Protein AF-A0A0H5RCG1-F1 (afdb_monomer_lite)

Sequence (205 aa):
MKLMYPEHPIWSANIFSFDIYRNFSRDLLTAVSKACDPTEKRLQQVMPALSQKVDAVHLDLKTTITATIDPISRSLSSLRENLGDLLSGRVPVTINAQWQESRDESRPTEPCDVGHPVMQGECDGANPVQYKMSRGIHSVVDLWREWSEGLGGGPAVRDLERRWGSKWCHGSERRFFNRRRTVIDAIIDKARSFGCGVTPENCLV

InterPro domains:
  IPR022210 Transcription activator GCR1-like domain [PF12550] (131-192)
  IPR052146 High-osmolarity-induced transcription [PTHR37784] (58-193)

Radius of gyration: 37.19 Å; chains: 1; bounding box: 75×71×95 Å

Secondary structure (DSSP, 8-state):
-TTT-TT-TTTTSGGGTSHHHHHHHHHHHHHHHHHS-HHHHHHHHHHHHHHHHHHHHHHHHHHHHHHHHHHHHHHHHHHHHHHHHHHTT-S-------------------------------------------TT--SHHHHHHHHHT-STTPPPHHHHHHHHGGGS--THHHHHHHHHHHHHHHHHHHHHHHTTS--------

Structure (mmCIF, N/CA/C/O backbone):
data_AF-A0A0H5RCG1-F1
#
_entry.id   AF-A0A0H5RCG1-F1
#
loop_
_atom_site.group_PDB
_atom_site.id
_atom_site.type_symbol
_atom_site.label_atom_id
_atom_site.label_alt_id
_atom_site.label_comp_id
_atom_site.label_asym_id
_atom_site.label_entity_id
_atom_site.label_seq_id
_atom_site.pdbx_PDB_ins_code
_atom_site.Cartn_x
_atom_site.Cartn_y
_atom_site.Cartn_z
_atom_site.occupancy
_atom_site.B_iso_or_equiv
_atom_site.auth_seq_id
_atom_site.auth_comp_id
_atom_site.auth_asym_id
_atom_site.auth_atom_id
_atom_site.pdbx_PDB_model_num
ATOM 1 N N . MET A 1 1 ? -27.320 16.578 29.512 1.00 62.44 1 MET A N 1
ATOM 2 C CA . MET A 1 1 ? -28.307 17.659 29.280 1.00 62.44 1 MET A CA 1
ATOM 3 C C . MET A 1 1 ? -28.706 18.370 30.578 1.00 62.44 1 MET A C 1
ATOM 5 O O . MET A 1 1 ? -28.350 19.529 30.709 1.00 62.44 1 MET A O 1
ATOM 9 N N . LYS A 1 2 ? -29.307 17.705 31.583 1.00 71.75 2 LYS A N 1
ATOM 10 C CA . LYS A 1 2 ? -29.601 18.328 32.899 1.00 71.75 2 LYS A CA 1
ATOM 11 C C . LYS A 1 2 ? -28.364 18.870 33.637 1.00 71.75 2 LYS A C 1
ATOM 13 O O . LYS A 1 2 ? -28.421 19.943 34.212 1.00 71.75 2 LYS A O 1
ATOM 18 N N . LEU A 1 3 ? -27.235 18.157 33.556 1.00 74.62 3 LEU A N 1
ATOM 19 C CA . LEU A 1 3 ? -25.945 18.585 34.126 1.00 74.62 3 LEU A CA 1
ATOM 20 C C . LEU A 1 3 ? -25.322 19.802 33.422 1.00 74.62 3 LEU A C 1
ATOM 22 O O . LEU A 1 3 ? -24.489 20.472 34.013 1.00 74.62 3 LEU A O 1
ATOM 26 N N . MET A 1 4 ? -25.700 20.072 32.168 1.00 76.56 4 MET A N 1
ATOM 27 C CA . MET A 1 4 ? -25.156 21.196 31.395 1.00 76.56 4 MET A CA 1
ATOM 28 C C . MET A 1 4 ? -26.069 22.425 31.422 1.00 76.56 4 MET A C 1
ATOM 30 O O . MET A 1 4 ? -25.581 23.538 31.279 1.00 76.56 4 MET A O 1
ATOM 34 N N . TYR A 1 5 ? -27.375 22.231 31.640 1.00 84.44 5 TYR A N 1
ATOM 35 C CA . TYR A 1 5 ? -28.372 23.302 31.722 1.00 84.44 5 TYR A CA 1
ATOM 36 C C . TYR A 1 5 ? -29.344 23.029 32.882 1.00 84.44 5 TYR A C 1
ATOM 38 O O . TYR A 1 5 ? -30.466 22.560 32.650 1.00 84.44 5 TYR A O 1
ATOM 46 N N . PRO A 1 6 ? -28.910 23.261 34.135 1.00 81.12 6 PRO A N 1
ATOM 47 C CA . PRO A 1 6 ? -29.712 22.971 35.324 1.00 81.12 6 PRO A CA 1
ATOM 48 C C . PRO A 1 6 ? -30.918 23.909 35.473 1.00 81.12 6 PRO A C 1
ATOM 50 O O . PRO A 1 6 ? -31.971 23.477 35.927 1.00 81.12 6 PRO A O 1
ATOM 53 N N . GLU A 1 7 ? -30.792 25.152 35.007 1.00 82.94 7 GLU A N 1
ATOM 54 C CA . GLU A 1 7 ? -31.802 26.219 35.110 1.00 82.94 7 GLU A CA 1
ATOM 55 C C . GLU A 1 7 ? -32.899 26.141 34.022 1.00 82.94 7 GLU A C 1
ATOM 57 O O . GLU A 1 7 ? -33.735 27.033 33.902 1.00 82.94 7 GLU A O 1
ATOM 62 N N . HIS A 1 8 ? -32.905 25.109 33.170 1.00 85.88 8 HIS A N 1
ATOM 63 C CA . HIS A 1 8 ? -33.839 25.055 32.041 1.00 85.88 8 HIS A CA 1
ATOM 64 C C . HIS A 1 8 ? -35.298 24.849 32.517 1.00 85.88 8 HIS A C 1
ATOM 66 O O . HIS A 1 8 ? -35.552 23.919 33.287 1.00 85.88 8 HIS A O 1
ATOM 72 N N . PRO A 1 9 ? -36.287 25.609 31.999 1.00 85.88 9 PRO A N 1
ATOM 73 C CA . PRO A 1 9 ? -37.686 25.589 32.461 1.00 85.88 9 PRO A CA 1
ATOM 74 C C . PRO A 1 9 ? -38.418 24.258 32.248 1.00 85.88 9 PRO A C 1
ATOM 76 O O . PRO A 1 9 ? -39.502 24.047 32.775 1.00 85.88 9 PRO A O 1
ATOM 79 N N . ILE A 1 10 ? -37.827 23.320 31.508 1.00 84.75 10 ILE A N 1
ATOM 80 C CA . ILE A 1 10 ? -38.356 21.951 31.436 1.00 84.75 10 ILE A CA 1
ATOM 81 C C . ILE A 1 10 ? -38.230 21.246 32.788 1.00 84.75 10 ILE A C 1
ATOM 83 O O . ILE A 1 10 ? -39.088 20.445 33.127 1.00 84.75 10 ILE A O 1
ATOM 87 N N . TRP A 1 11 ? -37.195 21.553 33.578 1.00 81.75 11 TRP A N 1
ATOM 88 C CA . TRP A 1 11 ? -36.903 20.870 34.839 1.00 81.75 11 TRP A CA 1
ATOM 89 C C . TRP A 1 11 ? -37.743 21.368 36.016 1.00 81.75 11 TRP A C 1
ATOM 91 O O . TRP A 1 11 ? -37.754 20.704 37.049 1.00 81.75 11 TRP A O 1
ATOM 101 N N . SER A 1 12 ? -38.452 22.492 35.870 1.00 82.19 12 SER A N 1
ATOM 102 C CA . SER A 1 12 ? -39.380 23.010 36.883 1.00 82.19 12 SER A CA 1
ATOM 103 C C . SER A 1 12 ? -40.772 22.371 36.814 1.00 82.19 12 SER A C 1
ATOM 105 O O . SER A 1 12 ? -41.608 22.633 37.677 1.00 82.19 12 SER A O 1
ATOM 107 N N . ALA A 1 13 ? -41.043 21.517 35.821 1.00 86.25 13 ALA A N 1
ATOM 108 C CA . ALA A 1 13 ? -42.310 20.800 35.737 1.00 86.25 13 ALA A CA 1
ATOM 109 C C . ALA A 1 13 ? -42.461 19.789 36.890 1.00 86.25 13 ALA A C 1
ATOM 111 O O . ALA A 1 13 ? -41.521 19.068 37.227 1.00 86.25 13 ALA A O 1
ATOM 112 N N . ASN A 1 14 ? -43.679 19.665 37.434 1.00 82.31 14 ASN A N 1
ATOM 113 C CA . ASN A 1 14 ? -43.985 18.796 38.583 1.00 82.31 14 ASN A CA 1
ATOM 114 C C . ASN A 1 14 ? -43.527 17.341 38.396 1.00 82.31 14 ASN A C 1
ATOM 116 O O . ASN A 1 14 ? -43.120 16.699 39.362 1.00 82.31 14 ASN A O 1
ATOM 120 N N . ILE A 1 15 ? -43.520 16.842 37.153 1.00 84.56 15 ILE A N 1
ATOM 121 C CA . ILE A 1 15 ? -43.062 15.487 36.811 1.00 84.56 15 ILE A CA 1
ATOM 122 C C . ILE A 1 15 ? -41.614 15.205 37.257 1.00 84.56 15 ILE A C 1
ATOM 124 O O . ILE A 1 15 ? -41.282 14.073 37.602 1.00 84.56 15 ILE A O 1
ATOM 128 N N . PHE A 1 16 ? -40.764 16.236 37.298 1.00 82.50 16 PHE A N 1
ATOM 129 C CA . PHE A 1 16 ? -39.351 16.137 37.664 1.00 82.50 16 PHE A CA 1
ATOM 130 C C . PHE A 1 16 ? -39.090 16.323 39.165 1.00 82.50 16 PHE A C 1
ATOM 132 O O . PHE A 1 16 ? -37.968 16.094 39.626 1.00 82.50 16 PHE A O 1
ATOM 139 N N . SER A 1 17 ? -40.119 16.691 39.927 1.00 83.94 17 SER A N 1
ATOM 140 C CA . SER A 1 17 ? -40.070 16.821 41.386 1.00 83.94 17 SER A CA 1
ATOM 141 C C . SER A 1 17 ? -40.520 15.548 42.108 1.00 83.94 17 SER A C 1
ATOM 143 O O . SER A 1 17 ? -40.163 15.367 43.271 1.00 83.94 17 SER A O 1
ATOM 145 N N . PHE A 1 18 ? -41.258 14.649 41.439 1.00 91.50 18 PHE A N 1
ATOM 146 C CA . PHE A 1 18 ? -41.707 13.389 42.041 1.00 91.50 18 PHE A CA 1
ATOM 147 C C . PHE A 1 18 ? -40.547 12.453 42.394 1.00 91.50 18 PHE A C 1
ATOM 149 O O . PHE A 1 18 ? -39.543 12.353 41.679 1.00 91.50 18 PHE A O 1
ATOM 156 N N . ASP A 1 19 ? -40.751 11.671 43.453 1.00 87.81 19 ASP A N 1
ATOM 157 C CA . ASP A 1 19 ? -39.773 10.706 43.961 1.00 87.81 19 ASP A CA 1
ATOM 158 C C . ASP A 1 19 ? -39.375 9.650 42.927 1.00 87.81 19 ASP A C 1
ATOM 160 O O . ASP A 1 19 ? -38.214 9.245 42.871 1.00 87.81 19 ASP A O 1
ATOM 164 N N . ILE A 1 20 ? -40.300 9.264 42.043 1.00 91.06 20 ILE A N 1
ATOM 165 C CA . ILE A 1 20 ? -40.051 8.301 40.960 1.00 91.06 20 ILE A CA 1
ATOM 166 C C . ILE A 1 20 ? -38.949 8.816 40.029 1.00 91.06 20 ILE A C 1
ATOM 168 O O . ILE A 1 20 ? -37.977 8.109 39.758 1.00 91.06 20 ILE A O 1
ATOM 172 N N . TYR A 1 21 ? -39.056 10.069 39.580 1.00 88.75 21 TYR A N 1
ATOM 173 C CA . TYR A 1 21 ? -38.051 10.665 38.709 1.00 88.75 21 TYR A CA 1
ATOM 174 C C . TYR A 1 21 ? -36.731 10.911 39.452 1.00 88.75 21 TYR A C 1
ATOM 176 O O . TYR A 1 21 ? -35.662 10.705 38.879 1.00 88.75 21 TYR A O 1
ATOM 184 N N . ARG A 1 22 ? -36.764 11.306 40.733 1.00 86.81 22 ARG A N 1
ATOM 185 C CA . ARG A 1 22 ? -35.535 11.492 41.529 1.00 86.81 22 ARG A CA 1
ATOM 186 C C . ARG A 1 22 ? -34.775 10.183 41.729 1.00 86.81 22 ARG A C 1
ATOM 188 O O . ARG A 1 22 ? -33.550 10.186 41.625 1.00 86.81 22 ARG A O 1
ATOM 195 N N . ASN A 1 23 ? -35.483 9.083 41.978 1.00 90.75 23 ASN A N 1
ATOM 196 C CA . ASN A 1 23 ? -34.890 7.753 42.104 1.00 90.75 23 ASN A CA 1
ATOM 197 C C . ASN A 1 23 ? -34.311 7.286 40.767 1.00 90.75 23 ASN A C 1
ATOM 199 O O . ASN A 1 23 ? -33.123 6.989 40.701 1.00 90.75 23 ASN A O 1
ATOM 203 N N . PHE A 1 24 ? -35.089 7.377 39.686 1.00 90.88 24 PHE A N 1
ATOM 204 C CA . PHE A 1 24 ? -34.609 7.077 38.337 1.00 90.88 24 PHE A CA 1
ATOM 205 C C . PHE A 1 24 ? -33.379 7.913 37.951 1.00 90.88 24 PHE A C 1
ATOM 207 O O . PHE A 1 24 ? -32.397 7.383 37.446 1.00 90.88 24 PHE A O 1
ATOM 214 N N . SER A 1 25 ? -33.390 9.221 38.229 1.00 88.00 25 SER A N 1
ATOM 215 C CA . SER A 1 25 ? -32.257 10.109 37.953 1.00 88.00 25 SER A CA 1
ATOM 216 C C . SER A 1 25 ? -31.017 9.711 38.750 1.00 88.00 25 SER A C 1
ATOM 218 O O . SER A 1 25 ? -29.911 9.800 38.220 1.00 88.00 25 SER A O 1
ATOM 220 N N . ARG A 1 26 ? -31.177 9.300 40.012 1.00 88.50 26 ARG A N 1
ATOM 221 C CA . ARG A 1 26 ? -30.072 8.841 40.863 1.00 88.50 26 ARG A CA 1
ATOM 222 C C . ARG A 1 26 ? -29.484 7.536 40.335 1.00 88.50 26 ARG A C 1
ATOM 224 O O . ARG A 1 26 ? -28.263 7.426 40.223 1.00 88.50 26 ARG A O 1
ATOM 231 N N . ASP A 1 27 ? -30.338 6.594 39.957 1.00 88.56 27 ASP A N 1
ATOM 232 C CA . ASP A 1 27 ? -29.927 5.295 39.427 1.00 88.56 27 ASP A CA 1
ATOM 233 C C . ASP A 1 27 ? -29.253 5.450 38.063 1.00 88.56 27 ASP A C 1
ATOM 235 O O . ASP A 1 27 ? -28.204 4.857 37.826 1.00 88.56 27 ASP A O 1
ATOM 239 N N . LEU A 1 28 ? -29.772 6.333 37.207 1.00 86.44 28 LEU A N 1
ATOM 240 C CA . LEU A 1 28 ? -29.189 6.654 35.907 1.00 86.44 28 LEU A CA 1
ATOM 241 C C . LEU A 1 28 ? -27.816 7.318 36.048 1.00 86.44 28 LEU A C 1
ATOM 243 O O . LEU A 1 28 ? -26.883 6.912 35.365 1.00 86.44 28 LEU A O 1
ATOM 247 N N . LEU A 1 29 ? -27.644 8.290 36.952 1.00 83.50 29 LEU A N 1
ATOM 248 C CA . LEU A 1 29 ? -26.326 8.884 37.224 1.00 83.50 29 LEU A CA 1
ATOM 249 C C . LEU A 1 29 ? -25.335 7.854 37.779 1.00 83.50 29 LEU A C 1
ATOM 251 O O . LEU A 1 29 ? -24.165 7.867 37.405 1.00 83.50 29 LEU A O 1
ATOM 255 N N . THR A 1 30 ? -25.807 6.952 38.639 1.00 83.44 30 THR A N 1
ATOM 256 C CA . THR A 1 30 ? -24.991 5.869 39.204 1.00 83.44 30 THR A CA 1
ATOM 257 C C . THR A 1 30 ? -24.608 4.839 38.141 1.00 83.44 30 THR A C 1
ATOM 259 O O . THR A 1 30 ? -23.495 4.321 38.145 1.00 83.44 30 THR A O 1
ATOM 262 N N . ALA A 1 31 ? -25.510 4.544 37.209 1.00 80.88 31 ALA A N 1
ATOM 263 C CA . ALA A 1 31 ? -25.248 3.660 36.086 1.00 80.88 31 ALA A CA 1
ATOM 264 C C . ALA A 1 31 ? -24.288 4.306 35.083 1.00 80.88 31 ALA A C 1
ATOM 266 O O . ALA A 1 31 ? -23.344 3.653 34.664 1.00 80.88 31 ALA A O 1
ATOM 267 N N . VAL A 1 32 ? -24.461 5.589 34.752 1.00 78.94 32 VAL A N 1
ATOM 268 C CA . VAL A 1 32 ? -23.569 6.334 33.847 1.00 78.94 32 VAL A CA 1
ATOM 269 C C . VAL A 1 32 ? -22.170 6.495 34.445 1.00 78.94 32 VAL A C 1
ATOM 271 O O . VAL A 1 32 ? -21.191 6.349 33.725 1.00 78.94 32 VAL A O 1
ATOM 274 N N . SER A 1 33 ? -22.037 6.732 35.754 1.00 72.81 33 SER A N 1
ATOM 275 C CA . SER A 1 33 ? -20.719 6.803 36.401 1.00 72.81 33 SER A CA 1
ATOM 276 C C . SER A 1 33 ? -20.014 5.445 36.473 1.00 72.81 33 SER A C 1
ATOM 278 O O . SER A 1 33 ? -18.789 5.396 36.387 1.00 72.81 33 SER A O 1
ATOM 280 N N . LYS A 1 34 ? -20.771 4.343 36.575 1.00 68.75 34 LYS A N 1
ATOM 281 C CA . LYS A 1 34 ? -20.258 2.967 36.449 1.00 68.75 34 LYS A CA 1
ATOM 282 C C . LYS A 1 34 ? -19.977 2.561 34.997 1.00 68.75 34 LYS A C 1
ATOM 284 O O . LYS A 1 34 ? -19.096 1.741 34.770 1.00 68.75 34 LYS A O 1
ATOM 289 N N . ALA A 1 35 ? -20.718 3.121 34.041 1.00 62.75 35 ALA A N 1
ATOM 290 C CA . ALA A 1 35 ? -20.588 2.882 32.605 1.00 62.75 35 ALA A CA 1
ATOM 291 C C . ALA A 1 35 ? -19.567 3.804 31.920 1.00 62.75 35 ALA A C 1
ATOM 293 O O . ALA A 1 35 ? -19.219 3.544 30.773 1.00 62.75 35 ALA A O 1
ATOM 294 N N . CYS A 1 36 ? -19.062 4.843 32.603 1.00 57.12 36 CYS A N 1
ATOM 295 C CA . CYS A 1 36 ? -17.806 5.503 32.246 1.00 57.12 36 CYS A CA 1
ATOM 296 C C . CYS A 1 36 ? -16.689 4.481 32.491 1.00 57.12 36 CYS A C 1
ATOM 298 O O . CYS A 1 36 ? -16.134 4.335 33.583 1.00 57.12 36 CYS A O 1
ATOM 300 N N . ASP A 1 37 ? -16.533 3.661 31.465 1.00 64.12 37 ASP A N 1
ATOM 301 C CA . ASP A 1 37 ? -15.946 2.340 31.457 1.00 64.12 37 ASP A CA 1
ATOM 302 C C . ASP A 1 37 ? -14.459 2.419 31.861 1.00 64.12 37 ASP A C 1
ATOM 304 O O . ASP A 1 37 ? -13.749 3.329 31.413 1.00 64.12 37 ASP A O 1
ATOM 308 N N . PRO A 1 38 ? -13.920 1.494 32.681 1.00 70.38 38 PRO A N 1
ATOM 309 C CA . PRO A 1 38 ? -12.469 1.324 32.831 1.00 70.38 38 PRO A CA 1
ATOM 310 C C . PRO A 1 38 ? -11.718 1.307 31.485 1.00 70.38 38 PRO A C 1
ATOM 312 O O . PRO A 1 38 ? -10.555 1.718 31.426 1.00 70.38 38 PRO A O 1
ATOM 315 N N . THR A 1 39 ? -12.380 0.892 30.403 1.00 71.62 39 THR A N 1
ATOM 316 C CA . THR A 1 39 ? -11.877 0.983 29.027 1.00 71.62 39 THR A CA 1
ATOM 317 C C . THR A 1 39 ? -11.658 2.424 28.562 1.00 71.62 39 THR A C 1
ATOM 319 O O . THR A 1 39 ? -10.624 2.703 27.965 1.00 71.62 39 THR A O 1
ATOM 322 N N . GLU A 1 40 ? -12.552 3.365 28.868 1.00 80.12 40 GLU A N 1
ATOM 323 C CA . GLU A 1 40 ? -12.432 4.768 28.448 1.00 80.12 40 GLU A CA 1
ATOM 324 C C . GLU A 1 40 ? -11.302 5.491 29.194 1.00 80.12 40 GLU A C 1
ATOM 326 O O . GLU A 1 40 ? -10.525 6.228 28.586 1.00 80.12 40 GLU A O 1
ATOM 331 N N . LYS A 1 41 ? -11.111 5.187 30.486 1.00 77.94 41 LYS A N 1
ATOM 332 C CA . LYS A 1 41 ? -9.937 5.661 31.244 1.00 77.94 41 LYS A CA 1
ATOM 333 C C . LYS A 1 41 ? -8.628 5.104 30.685 1.00 77.94 41 LYS A C 1
ATOM 335 O O . LYS A 1 41 ? -7.657 5.846 30.553 1.00 77.94 41 LYS A O 1
ATOM 340 N N . ARG A 1 42 ? -8.597 3.819 30.311 1.00 82.00 42 ARG A N 1
ATOM 341 C CA . ARG A 1 42 ? -7.446 3.220 29.612 1.00 82.00 42 ARG A CA 1
ATOM 342 C C . ARG A 1 42 ? -7.206 3.881 28.259 1.00 82.00 42 ARG A C 1
ATOM 344 O O . ARG A 1 42 ? -6.057 4.132 27.914 1.00 82.00 42 ARG A O 1
ATOM 351 N N . LEU A 1 43 ? -8.269 4.197 27.523 1.00 86.62 43 LEU A N 1
ATOM 352 C CA . LEU A 1 43 ? -8.192 4.833 26.211 1.00 86.62 43 LEU A CA 1
ATOM 353 C C . LEU A 1 43 ? -7.641 6.263 26.308 1.00 86.62 43 LEU A C 1
ATOM 355 O O . LEU A 1 43 ? -6.749 6.623 25.543 1.00 86.62 43 LEU A O 1
ATOM 359 N N . GLN A 1 44 ? -8.080 7.040 27.303 1.00 85.62 44 GLN A N 1
ATOM 360 C CA . GLN A 1 44 ? -7.489 8.345 27.621 1.00 85.62 44 GLN A CA 1
ATOM 361 C C . GLN A 1 44 ? -6.013 8.229 28.012 1.00 85.62 44 GLN A C 1
ATOM 363 O O . GLN A 1 44 ? -5.201 9.044 27.583 1.00 85.62 44 GLN A O 1
ATOM 368 N N . GLN A 1 45 ? -5.650 7.200 28.780 1.00 90.00 45 GLN A N 1
ATOM 369 C CA . GLN A 1 45 ? -4.273 6.991 29.220 1.00 90.00 45 GLN A CA 1
ATOM 370 C C . GLN A 1 45 ? -3.321 6.650 28.063 1.00 90.00 45 GLN A C 1
ATOM 372 O O . GLN A 1 45 ? -2.169 7.078 28.080 1.00 90.00 45 GLN A O 1
ATOM 377 N N . VAL A 1 46 ? -3.779 5.904 27.051 1.00 95.06 46 VAL A N 1
ATOM 378 C CA . VAL A 1 46 ? -2.942 5.540 25.890 1.00 95.06 46 VAL A CA 1
ATOM 379 C C . VAL A 1 46 ? -2.941 6.590 24.781 1.00 95.06 46 VAL A C 1
ATOM 381 O O . VAL A 1 46 ? -2.090 6.529 23.894 1.00 95.06 46 VAL A O 1
ATOM 384 N N . MET A 1 47 ? -3.849 7.566 24.814 1.00 96.50 47 MET A N 1
ATOM 385 C CA . MET A 1 47 ? -3.990 8.545 23.735 1.00 96.50 47 MET A CA 1
ATOM 386 C C . MET A 1 47 ? -2.720 9.376 23.461 1.00 96.50 47 MET A C 1
ATOM 388 O O . MET A 1 47 ? -2.379 9.548 22.290 1.00 96.50 47 MET A O 1
ATOM 392 N N . PRO A 1 48 ? -1.943 9.810 24.474 1.00 95.12 48 PRO A N 1
ATOM 393 C CA . PRO A 1 48 ? -0.672 10.495 24.235 1.00 95.12 48 PRO A CA 1
ATOM 394 C C . PRO A 1 48 ? 0.350 9.619 23.499 1.00 95.12 48 PRO A C 1
ATOM 396 O O . PRO A 1 48 ? 1.006 10.082 22.569 1.00 95.12 48 PRO A O 1
ATOM 399 N N . ALA A 1 49 ? 0.451 8.337 23.866 1.00 94.00 49 ALA A N 1
ATOM 400 C CA . ALA A 1 49 ? 1.370 7.398 23.223 1.00 94.00 49 ALA A CA 1
ATOM 401 C C . ALA A 1 49 ? 0.950 7.088 21.776 1.00 94.00 49 ALA A C 1
ATOM 403 O O . ALA A 1 49 ? 1.797 6.965 20.891 1.00 94.00 49 ALA A O 1
ATOM 404 N N . LEU A 1 50 ? -0.360 6.996 21.520 1.00 94.81 50 LEU A N 1
ATOM 405 C CA . LEU A 1 50 ? -0.894 6.856 20.167 1.00 94.81 50 LEU A CA 1
ATOM 406 C C . LEU A 1 50 ? -0.603 8.099 19.321 1.00 94.81 50 LEU A C 1
ATOM 408 O O . LEU A 1 50 ? -0.111 7.944 18.207 1.00 94.81 50 LEU A O 1
ATOM 412 N N . SER A 1 51 ? -0.828 9.304 19.857 1.00 95.88 51 SER A N 1
ATOM 413 C CA . SER A 1 51 ? -0.501 10.562 19.169 1.00 95.88 51 SER A CA 1
ATOM 414 C C . SER A 1 51 ? 0.977 10.614 18.806 1.00 95.88 51 SER A C 1
ATOM 416 O O . SER A 1 51 ? 1.316 10.798 17.644 1.00 95.88 51 SER A O 1
ATOM 418 N N . GLN A 1 52 ? 1.857 10.324 19.768 1.00 96.06 52 GLN A N 1
ATOM 419 C CA . GLN A 1 52 ? 3.298 10.308 19.535 1.00 96.06 52 GLN A CA 1
ATOM 420 C C . GLN A 1 52 ? 3.690 9.314 18.434 1.00 96.06 52 GLN A C 1
ATOM 422 O O . GLN A 1 52 ? 4.551 9.609 17.607 1.00 96.06 52 GLN A O 1
ATOM 427 N N . LYS A 1 53 ? 3.058 8.135 18.399 1.00 95.69 53 LYS A N 1
ATOM 428 C CA . LYS A 1 53 ? 3.321 7.132 17.363 1.00 95.69 53 LYS A CA 1
ATOM 429 C C . LYS A 1 53 ? 2.829 7.588 15.989 1.00 95.69 53 LYS A C 1
ATOM 431 O O . LYS A 1 53 ? 3.523 7.355 15.003 1.00 95.69 53 LYS A O 1
ATOM 436 N N . VAL A 1 54 ? 1.668 8.240 15.919 1.00 97.81 54 VAL A N 1
ATOM 437 C CA . VAL A 1 54 ? 1.144 8.834 14.679 1.00 97.81 54 VAL A CA 1
ATOM 438 C C . VAL A 1 54 ? 2.073 9.940 14.181 1.00 97.81 54 VAL A C 1
ATOM 440 O O . VAL A 1 54 ? 2.443 9.924 13.010 1.00 97.81 54 VAL A O 1
ATOM 443 N N . ASP A 1 55 ? 2.515 10.837 15.062 1.00 97.25 55 ASP A N 1
ATOM 444 C CA . ASP A 1 55 ? 3.428 11.930 14.717 1.00 97.25 55 ASP A CA 1
ATOM 445 C C . ASP A 1 55 ? 4.784 11.401 14.236 1.00 97.25 55 ASP A C 1
ATOM 447 O O . ASP A 1 55 ? 5.320 11.877 13.235 1.00 97.25 55 ASP A O 1
ATOM 451 N N . ALA A 1 56 ? 5.315 10.367 14.895 1.00 96.75 56 ALA A N 1
ATOM 452 C CA . ALA A 1 56 ? 6.556 9.716 14.489 1.00 96.75 56 ALA A CA 1
ATOM 453 C C . ALA A 1 56 ? 6.445 9.098 13.088 1.00 96.75 56 ALA A C 1
ATOM 455 O O . ALA A 1 56 ? 7.320 9.316 12.251 1.00 96.75 56 ALA A O 1
ATOM 456 N N . VAL A 1 57 ? 5.355 8.376 12.807 1.00 97.00 57 VAL A N 1
ATOM 457 C CA . VAL A 1 57 ? 5.104 7.798 11.476 1.00 97.00 57 VAL A CA 1
ATOM 458 C C . VAL A 1 57 ? 4.907 8.895 10.431 1.00 97.00 57 VAL A C 1
ATOM 460 O O . VAL A 1 57 ? 5.419 8.779 9.321 1.00 97.00 57 VAL A O 1
ATOM 463 N N . HIS A 1 58 ? 4.199 9.974 10.768 1.00 97.88 58 HIS A N 1
ATOM 464 C CA . HIS A 1 58 ? 4.003 11.096 9.854 1.00 97.88 58 HIS A CA 1
ATOM 465 C C . HIS A 1 58 ? 5.331 11.774 9.502 1.00 97.88 58 HIS A C 1
ATOM 467 O O . HIS A 1 58 ? 5.578 12.084 8.334 1.00 97.88 58 HIS A O 1
ATOM 473 N N . LEU A 1 59 ? 6.200 11.972 10.496 1.00 96.62 59 LEU A N 1
ATOM 474 C CA . LEU A 1 59 ? 7.524 12.544 10.293 1.00 96.62 59 LEU A CA 1
ATOM 475 C C . LEU A 1 59 ? 8.396 11.629 9.428 1.00 96.62 59 LEU A C 1
ATOM 477 O O . LEU A 1 59 ? 8.954 12.098 8.440 1.00 96.62 59 LEU A O 1
ATOM 481 N N . ASP A 1 60 ? 8.466 10.338 9.750 1.00 97.38 60 ASP A N 1
ATOM 482 C CA . ASP A 1 60 ? 9.241 9.348 8.993 1.00 97.38 60 ASP A CA 1
ATOM 483 C C . ASP A 1 60 ? 8.801 9.287 7.524 1.00 97.38 60 ASP A C 1
ATOM 485 O O . ASP A 1 60 ? 9.610 9.438 6.602 1.00 97.38 60 ASP A O 1
ATOM 489 N N . LEU A 1 61 ? 7.490 9.203 7.293 1.00 97.50 61 LEU A N 1
ATOM 490 C CA . LEU A 1 61 ? 6.913 9.183 5.955 1.00 97.50 61 LEU A CA 1
ATOM 491 C C . LEU A 1 61 ? 7.237 10.476 5.197 1.00 97.50 61 LEU A C 1
ATOM 493 O O . LEU A 1 61 ? 7.676 10.419 4.048 1.00 97.50 61 LEU A O 1
ATOM 497 N N . LYS A 1 62 ? 7.099 11.642 5.841 1.00 97.56 62 LYS A N 1
ATOM 498 C CA . LYS A 1 62 ? 7.465 12.932 5.243 1.00 97.56 62 LYS A CA 1
ATOM 499 C C . LYS A 1 62 ? 8.942 12.965 4.856 1.00 97.56 62 LYS A C 1
ATOM 501 O O . LYS A 1 62 ? 9.249 13.355 3.733 1.00 97.56 62 LYS A O 1
ATOM 506 N N . THR A 1 63 ? 9.833 12.522 5.744 1.00 96.44 63 THR A N 1
ATOM 507 C CA . THR A 1 63 ? 11.279 12.497 5.475 1.00 96.44 63 THR A CA 1
ATOM 508 C C . THR A 1 63 ? 11.644 11.548 4.336 1.00 96.44 63 THR A C 1
ATOM 510 O O . THR A 1 63 ? 12.432 11.916 3.467 1.00 96.44 63 THR A O 1
ATOM 513 N N . THR A 1 64 ? 11.016 10.371 4.277 1.00 95.62 64 THR A N 1
ATOM 514 C CA . THR A 1 64 ? 11.227 9.378 3.215 1.00 95.62 64 THR A CA 1
ATOM 515 C C . THR A 1 64 ? 10.744 9.898 1.863 1.00 95.62 64 THR A C 1
ATOM 517 O O . THR A 1 64 ? 11.438 9.771 0.850 1.00 95.62 64 THR A O 1
ATOM 520 N N . ILE A 1 65 ? 9.576 10.544 1.833 1.00 96.69 65 ILE A N 1
ATOM 521 C CA . ILE A 1 65 ? 9.052 11.173 0.618 1.00 96.69 65 ILE A CA 1
ATOM 522 C C . ILE A 1 65 ? 9.994 12.280 0.136 1.00 96.69 65 ILE A C 1
ATOM 524 O O . ILE A 1 65 ? 10.386 12.271 -1.027 1.00 96.69 65 ILE A O 1
ATOM 528 N N . THR A 1 66 ? 10.410 13.211 0.999 1.00 94.81 66 THR A N 1
ATOM 529 C CA . THR A 1 66 ? 11.312 14.295 0.573 1.00 94.81 66 THR A CA 1
ATOM 530 C C . THR A 1 66 ? 12.665 13.758 0.113 1.00 94.81 66 THR A C 1
ATOM 532 O O . THR A 1 66 ? 13.168 14.173 -0.927 1.00 94.81 66 THR A O 1
ATOM 535 N N . ALA A 1 67 ? 13.215 12.762 0.814 1.00 94.12 67 ALA A N 1
ATOM 536 C CA . ALA A 1 67 ? 14.489 12.146 0.451 1.00 94.12 67 ALA A CA 1
ATOM 537 C C . ALA A 1 67 ? 14.450 11.429 -0.908 1.00 94.12 67 ALA A C 1
ATOM 539 O O . ALA A 1 67 ? 15.476 11.342 -1.578 1.00 94.12 67 ALA A O 1
ATOM 540 N N . THR A 1 68 ? 13.288 10.923 -1.331 1.00 93.56 68 THR A N 1
ATOM 541 C CA . THR A 1 68 ? 13.128 10.241 -2.626 1.00 93.56 68 THR A CA 1
ATOM 542 C C . THR A 1 68 ? 12.739 11.188 -3.760 1.00 93.56 68 THR A C 1
ATOM 544 O O . THR A 1 68 ? 13.205 11.010 -4.885 1.00 93.56 68 THR A O 1
ATOM 547 N N . ILE A 1 69 ? 11.936 12.220 -3.486 1.00 96.12 69 ILE A N 1
ATOM 548 C CA . ILE A 1 69 ? 11.482 13.185 -4.497 1.00 96.12 69 ILE A CA 1
ATOM 549 C C . ILE A 1 69 ? 12.578 14.191 -4.865 1.00 96.12 69 ILE A C 1
ATOM 551 O O . ILE A 1 69 ? 12.705 14.543 -6.043 1.00 96.12 69 ILE A O 1
ATOM 555 N N . ASP A 1 70 ? 13.385 14.641 -3.900 1.00 93.44 70 ASP A N 1
ATOM 556 C CA . ASP A 1 70 ? 14.408 15.664 -4.139 1.00 93.44 70 ASP A CA 1
ATOM 557 C C . ASP A 1 70 ? 15.453 15.231 -5.182 1.00 93.44 70 ASP A C 1
ATOM 559 O O . ASP A 1 70 ? 15.708 15.997 -6.119 1.00 93.44 70 ASP A O 1
ATOM 563 N N . PRO A 1 71 ? 16.041 14.019 -5.110 1.00 94.81 71 PRO A N 1
ATOM 564 C CA . PRO A 1 71 ? 16.987 13.557 -6.119 1.00 94.81 71 PRO A CA 1
ATOM 565 C C . PRO A 1 71 ? 16.350 13.446 -7.501 1.00 94.81 71 PRO A C 1
ATOM 567 O O . PRO A 1 71 ? 16.943 13.897 -8.475 1.00 94.81 71 PRO A O 1
ATOM 570 N N . ILE A 1 72 ? 15.127 12.909 -7.590 1.00 96.19 72 ILE A N 1
ATOM 571 C CA . ILE A 1 72 ? 14.414 12.755 -8.865 1.00 96.19 72 ILE A CA 1
ATOM 572 C C . ILE A 1 72 ? 14.180 14.124 -9.506 1.00 96.19 72 ILE A C 1
ATOM 574 O O . ILE A 1 72 ? 14.464 14.314 -10.688 1.00 96.19 72 ILE A O 1
ATOM 578 N N . SER A 1 73 ? 13.713 15.095 -8.722 1.00 94.88 73 SER A N 1
ATOM 579 C CA . SER A 1 73 ? 13.434 16.451 -9.201 1.00 94.88 73 SER A CA 1
ATOM 580 C C . SER A 1 73 ? 14.707 17.154 -9.676 1.00 94.88 73 SER A C 1
ATOM 582 O O . SER A 1 73 ? 14.700 17.802 -10.726 1.00 94.88 73 SER A O 1
ATOM 584 N N . ARG A 1 74 ? 15.824 16.977 -8.957 1.00 95.38 74 ARG A N 1
ATOM 585 C CA . ARG A 1 74 ? 17.137 17.494 -9.370 1.00 95.38 74 ARG A CA 1
ATOM 586 C C . ARG A 1 74 ? 17.620 16.829 -10.656 1.00 95.38 74 ARG A C 1
ATOM 588 O O . ARG A 1 74 ? 17.959 17.536 -11.596 1.00 95.38 74 ARG A O 1
ATOM 595 N N . SER A 1 75 ? 17.571 15.498 -10.745 1.00 96.81 75 SER A N 1
ATOM 596 C CA . SER A 1 75 ? 17.975 14.765 -11.950 1.00 96.81 75 SER A CA 1
ATOM 597 C C . SER A 1 75 ? 17.147 15.153 -13.175 1.00 96.81 75 SER A C 1
ATOM 599 O O . SER A 1 75 ? 17.711 15.348 -14.248 1.00 96.81 75 SER A O 1
ATOM 601 N N . LEU A 1 76 ? 15.827 15.309 -13.032 1.00 96.00 76 LEU A N 1
ATOM 602 C CA . LEU A 1 76 ? 14.961 15.765 -14.123 1.00 96.00 76 LEU A CA 1
ATOM 603 C C . LEU A 1 76 ? 15.279 17.199 -14.552 1.00 96.00 76 LEU A C 1
ATOM 605 O O . LEU A 1 76 ? 15.287 17.486 -15.749 1.00 96.00 76 LEU A O 1
ATOM 609 N N . SER A 1 77 ? 15.572 18.082 -13.597 1.00 95.31 77 SER A N 1
ATOM 610 C CA . SER A 1 77 ? 15.969 19.463 -13.892 1.00 95.31 77 SER A CA 1
ATOM 611 C C . SER A 1 77 ? 17.288 19.500 -14.665 1.00 95.31 77 SER A C 1
ATOM 613 O O . SER A 1 77 ? 17.351 20.117 -15.724 1.00 95.31 77 SER A O 1
ATOM 615 N N . SER A 1 78 ? 18.296 18.739 -14.229 1.00 93.50 78 SER A N 1
ATOM 616 C CA . SER A 1 78 ? 19.578 18.636 -14.935 1.00 93.50 78 SER A CA 1
ATOM 617 C C . SER A 1 78 ? 19.440 18.011 -16.326 1.00 93.50 78 SER A C 1
ATOM 619 O O . SER A 1 78 ? 20.065 18.473 -17.276 1.00 93.50 78 SER A O 1
ATOM 621 N N . LEU A 1 79 ? 18.602 16.980 -16.493 1.00 93.94 79 LEU A N 1
ATOM 622 C CA . LEU A 1 79 ? 18.328 16.407 -17.816 1.00 93.94 79 LEU A CA 1
ATOM 623 C C . LEU A 1 79 ? 17.669 17.424 -18.747 1.00 93.94 79 LEU A C 1
ATOM 625 O O . LEU A 1 79 ? 18.034 17.502 -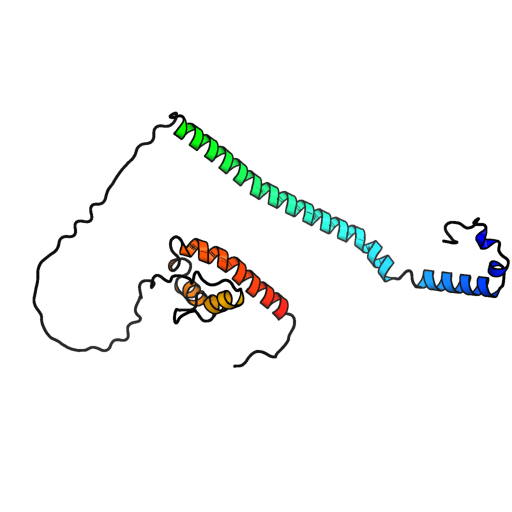19.918 1.00 93.94 79 LEU A O 1
ATOM 629 N N . ARG A 1 80 ? 16.718 18.212 -18.235 1.00 94.12 80 ARG A N 1
ATOM 630 C CA . ARG A 1 80 ? 16.075 19.280 -19.004 1.00 94.12 80 ARG A CA 1
ATOM 631 C C . ARG A 1 80 ? 17.091 20.325 -19.461 1.00 94.12 80 ARG A C 1
ATOM 633 O O . ARG A 1 80 ? 17.019 20.750 -20.610 1.00 94.12 80 ARG A O 1
ATOM 640 N N . GLU A 1 81 ? 18.012 20.727 -18.592 1.00 91.75 81 GLU A N 1
ATOM 641 C CA . GLU A 1 81 ? 19.077 21.680 -18.927 1.00 91.75 81 GLU A CA 1
ATOM 642 C C . GLU A 1 81 ? 20.014 21.117 -20.000 1.00 91.75 81 GLU A C 1
ATOM 644 O O . GLU A 1 81 ? 20.174 21.737 -21.048 1.00 91.75 81 GLU A O 1
ATOM 649 N N . ASN A 1 82 ? 20.512 19.891 -19.816 1.00 90.19 82 ASN A N 1
ATOM 650 C CA . ASN A 1 82 ? 21.375 19.220 -20.793 1.00 90.19 82 ASN A CA 1
ATOM 651 C C . ASN A 1 82 ? 20.702 19.077 -22.169 1.00 90.19 82 ASN A C 1
ATOM 653 O O . ASN A 1 82 ? 21.328 19.308 -23.201 1.00 90.19 82 ASN A O 1
ATOM 657 N N . LEU A 1 83 ? 19.415 18.708 -22.204 1.00 89.81 83 LEU A N 1
ATOM 658 C CA . LEU A 1 83 ? 18.640 18.654 -23.448 1.00 89.81 83 LEU A CA 1
ATOM 659 C C . LEU A 1 83 ? 18.465 20.042 -24.068 1.00 89.81 83 LEU A C 1
ATOM 661 O O . LEU A 1 83 ? 18.541 20.176 -25.288 1.00 89.81 83 LEU A O 1
ATOM 665 N N . GLY A 1 84 ? 18.249 21.066 -23.243 1.00 89.69 84 GLY A N 1
ATOM 666 C CA . GLY A 1 84 ? 18.195 22.455 -23.682 1.00 89.69 84 GLY A CA 1
ATOM 667 C C . GLY A 1 84 ? 19.491 22.888 -24.361 1.00 89.69 84 GLY A C 1
ATOM 668 O O . GLY A 1 84 ? 19.440 23.462 -25.447 1.00 89.69 84 GLY A O 1
ATOM 669 N N . ASP A 1 85 ? 20.643 22.561 -23.780 1.00 86.06 85 ASP A N 1
ATOM 670 C CA . ASP A 1 85 ? 21.951 22.904 -24.340 1.00 86.06 85 ASP A CA 1
ATOM 671 C C . ASP A 1 85 ? 22.264 22.141 -25.638 1.00 86.06 85 ASP A C 1
ATOM 673 O O . ASP A 1 85 ? 22.805 22.730 -26.579 1.00 86.06 85 ASP A O 1
ATOM 677 N N . LEU A 1 86 ? 21.855 20.869 -25.739 1.00 86.31 86 LEU A N 1
ATOM 678 C CA . LEU A 1 86 ? 21.962 20.073 -26.969 1.00 86.31 86 LEU A CA 1
ATOM 679 C C . LEU A 1 86 ? 21.089 20.642 -28.097 1.00 86.31 86 LEU A C 1
ATOM 681 O O . LEU A 1 86 ? 21.571 20.848 -29.209 1.00 86.31 86 LEU A O 1
ATOM 685 N N . LEU A 1 87 ? 19.815 20.935 -27.814 1.00 84.75 87 LEU A N 1
ATOM 686 C CA . LEU A 1 87 ? 18.878 21.478 -28.806 1.00 84.75 87 LEU A CA 1
ATOM 687 C C . LEU A 1 87 ? 19.207 22.922 -29.200 1.00 84.75 87 LEU A C 1
ATOM 689 O O . LEU A 1 87 ? 18.934 23.327 -30.326 1.00 84.75 87 LEU A O 1
ATOM 693 N N . SER A 1 88 ? 19.821 23.688 -28.298 1.00 85.25 88 SER A N 1
ATOM 694 C CA . SER A 1 88 ? 20.277 25.056 -28.574 1.00 85.25 88 SER A CA 1
ATOM 695 C C . SER A 1 88 ? 21.601 25.101 -29.347 1.00 85.25 88 SER A C 1
ATOM 697 O O . SER A 1 88 ? 22.088 26.190 -29.642 1.00 85.25 88 SER A O 1
ATOM 699 N N . GLY A 1 89 ? 22.211 23.946 -29.645 1.00 78.81 89 GLY A N 1
ATOM 700 C CA . GLY A 1 89 ? 23.487 23.855 -30.358 1.00 78.81 89 GLY A CA 1
ATOM 701 C C . GLY A 1 89 ? 24.699 24.316 -29.543 1.00 78.81 89 GLY A C 1
ATOM 702 O O . GLY A 1 89 ? 25.748 24.594 -30.118 1.00 78.81 89 GLY A O 1
ATOM 703 N N . ARG A 1 90 ? 24.576 24.411 -28.210 1.00 79.69 90 ARG A N 1
ATOM 704 C CA . ARG A 1 90 ? 25.681 24.805 -27.315 1.00 79.69 90 ARG A CA 1
ATOM 705 C C . ARG A 1 90 ? 26.649 23.662 -27.024 1.00 79.69 90 ARG A C 1
ATOM 707 O O . ARG A 1 90 ? 27.760 23.915 -26.568 1.00 79.69 90 ARG A O 1
ATOM 714 N N . VAL A 1 91 ? 26.243 22.422 -27.295 1.00 80.06 91 VAL A N 1
ATOM 715 C CA . VAL A 1 91 ? 27.055 21.219 -27.089 1.00 80.06 91 VAL A CA 1
ATOM 716 C C . VAL A 1 91 ? 27.219 20.477 -28.422 1.00 80.06 91 VAL A C 1
ATOM 718 O O . VAL A 1 91 ? 26.215 20.052 -28.998 1.00 80.06 91 VAL A O 1
ATOM 721 N N . PRO A 1 92 ? 28.452 20.299 -28.933 1.00 73.12 92 PRO A N 1
ATOM 722 C CA . PRO A 1 92 ? 28.698 19.505 -30.132 1.00 73.12 92 PRO A CA 1
ATOM 723 C C . PRO A 1 92 ? 28.548 18.007 -29.831 1.00 73.12 92 PRO A C 1
ATOM 725 O O . PRO A 1 92 ? 29.039 17.516 -28.815 1.00 73.12 92 PRO A O 1
ATOM 728 N N . VAL A 1 93 ? 27.891 17.268 -30.730 1.00 71.56 93 VAL A N 1
ATOM 729 C CA . VAL A 1 93 ? 27.680 15.818 -30.600 1.00 71.56 93 VAL A CA 1
ATOM 730 C C . VAL A 1 93 ? 28.418 15.094 -31.722 1.00 71.56 93 VAL A C 1
ATOM 732 O O . VAL A 1 93 ? 28.179 15.359 -32.898 1.00 71.56 93 VAL A O 1
ATOM 735 N N . THR A 1 94 ? 29.301 14.163 -31.364 1.00 75.12 94 THR A N 1
ATOM 736 C CA . THR A 1 94 ? 30.038 13.332 -32.326 1.00 75.12 94 THR A CA 1
ATOM 737 C C . THR A 1 94 ? 29.296 12.015 -32.539 1.00 75.12 94 THR A C 1
ATOM 739 O O . THR A 1 94 ? 29.101 11.253 -31.594 1.00 75.12 94 THR A O 1
ATOM 742 N N . ILE A 1 95 ? 28.885 11.725 -33.776 1.00 74.62 95 ILE A N 1
ATOM 743 C CA . ILE A 1 95 ? 28.219 10.464 -34.129 1.00 74.62 95 ILE A CA 1
ATOM 744 C C . ILE A 1 95 ? 29.282 9.465 -34.593 1.00 74.62 95 ILE A C 1
ATOM 746 O O . ILE A 1 95 ? 29.846 9.617 -35.674 1.00 74.62 95 ILE A O 1
ATOM 750 N N . ASN A 1 96 ? 29.546 8.435 -33.785 1.00 70.50 96 ASN A N 1
ATOM 751 C CA . ASN A 1 96 ? 30.383 7.304 -34.184 1.00 70.50 96 ASN A CA 1
ATOM 752 C C . ASN A 1 96 ? 29.497 6.172 -34.720 1.00 70.50 96 ASN A C 1
ATOM 754 O O . ASN A 1 96 ? 28.971 5.362 -33.956 1.00 70.50 96 ASN A O 1
ATOM 758 N N . ALA A 1 97 ? 29.292 6.144 -36.034 1.00 59.38 97 ALA A N 1
ATOM 759 C CA . ALA A 1 97 ? 28.525 5.101 -36.701 1.00 59.38 97 ALA A CA 1
ATOM 760 C C . ALA A 1 97 ? 29.439 3.919 -37.065 1.00 59.38 97 ALA A C 1
ATOM 762 O O . ALA A 1 97 ? 29.872 3.787 -38.207 1.00 59.38 97 ALA A O 1
ATOM 763 N N . GLN A 1 98 ? 29.737 3.053 -36.091 1.00 53.81 98 GLN A N 1
ATOM 764 C CA . GLN A 1 98 ? 30.340 1.747 -36.367 1.00 53.81 98 GLN A CA 1
ATOM 765 C C . GLN A 1 98 ? 29.216 0.783 -36.786 1.00 53.81 98 GLN A C 1
ATOM 767 O O . GLN A 1 98 ? 28.539 0.159 -35.969 1.00 53.81 98 GLN A O 1
ATOM 772 N N . TRP A 1 99 ? 28.965 0.713 -38.089 1.00 57.31 99 TRP A N 1
ATOM 773 C CA . TRP A 1 99 ? 28.124 -0.325 -38.672 1.00 57.31 99 TRP A CA 1
ATOM 774 C C . TRP A 1 99 ? 28.979 -1.588 -38.816 1.00 57.31 99 TRP A C 1
ATOM 776 O O . TRP A 1 99 ? 29.892 -1.636 -39.636 1.00 57.31 99 TRP A O 1
ATOM 786 N N . GLN A 1 100 ? 28.738 -2.595 -37.970 1.00 51.44 100 GLN A N 1
ATOM 787 C CA . GLN A 1 100 ? 29.317 -3.926 -38.163 1.00 51.44 100 GLN A CA 1
ATOM 788 C C . GLN A 1 100 ? 28.539 -4.637 -39.272 1.00 51.44 100 GLN A C 1
ATOM 790 O O . GLN A 1 100 ? 27.489 -5.232 -39.038 1.00 51.44 100 GLN A O 1
ATOM 795 N N . GLU A 1 101 ? 29.068 -4.543 -40.490 1.00 36.06 101 GLU A N 1
ATOM 796 C CA . GLU A 1 101 ? 28.658 -5.358 -41.629 1.0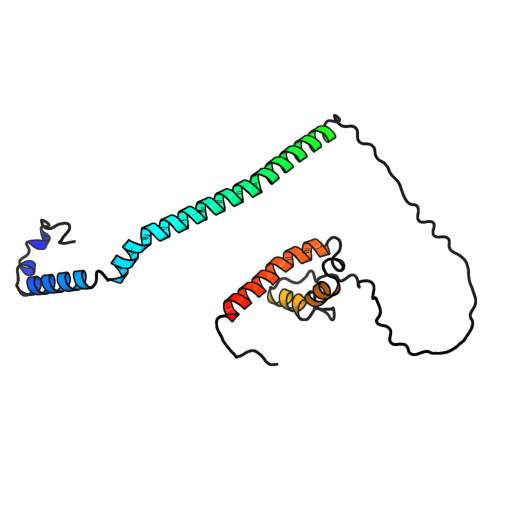0 36.06 101 GLU A CA 1
ATOM 797 C C . GLU A 1 101 ? 28.910 -6.833 -41.278 1.00 36.06 101 GLU A C 1
ATOM 799 O O . GLU A 1 101 ? 30.053 -7.275 -41.130 1.00 36.06 101 GLU A O 1
ATOM 804 N N . SER A 1 102 ? 27.836 -7.594 -41.091 1.00 44.78 102 SER A N 1
ATOM 805 C CA . SER A 1 102 ? 27.924 -9.041 -40.917 1.00 44.78 102 SER A CA 1
ATOM 806 C C . SER A 1 102 ? 28.283 -9.640 -42.275 1.00 44.78 102 SER A C 1
ATOM 808 O O . SER A 1 102 ? 27.425 -9.758 -43.144 1.00 44.78 102 SER A O 1
ATOM 810 N N . ARG A 1 103 ? 29.565 -9.960 -42.491 1.00 38.94 103 ARG A N 1
ATOM 811 C CA . ARG A 1 103 ? 29.993 -10.747 -43.6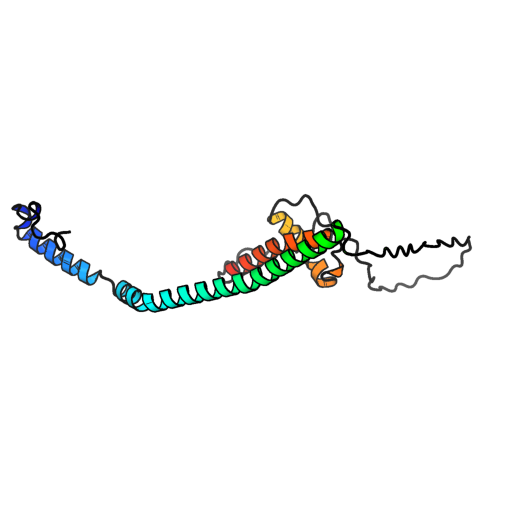52 1.00 38.94 103 ARG A CA 1
ATOM 812 C C . ARG A 1 103 ? 29.509 -12.180 -43.473 1.00 38.94 103 ARG A C 1
ATOM 814 O O . ARG A 1 103 ? 30.118 -12.961 -42.746 1.00 38.94 103 ARG A O 1
ATOM 821 N N . ASP A 1 104 ? 28.402 -12.483 -44.131 1.00 37.34 104 ASP A N 1
ATOM 822 C CA . ASP A 1 104 ? 27.896 -13.833 -44.332 1.00 37.34 104 ASP A CA 1
ATOM 823 C C . ASP A 1 104 ? 28.723 -14.488 -45.457 1.00 37.34 104 ASP A C 1
ATOM 825 O O . ASP A 1 104 ? 28.440 -14.343 -46.646 1.00 37.34 104 ASP A O 1
ATOM 829 N N . GLU A 1 105 ? 29.837 -15.127 -45.090 1.00 34.22 105 GLU A N 1
ATOM 830 C CA . GLU A 1 105 ? 30.679 -15.888 -46.019 1.00 34.22 105 GLU A CA 1
ATOM 831 C C . GLU A 1 105 ? 30.043 -17.272 -46.231 1.00 34.22 105 GLU A C 1
ATOM 833 O O . GLU A 1 105 ? 30.310 -18.237 -45.512 1.00 34.22 105 GLU A O 1
ATOM 838 N N . SER A 1 106 ? 29.150 -17.358 -47.217 1.00 39.09 106 SER A N 1
ATOM 839 C CA . SER A 1 106 ? 28.539 -18.612 -47.663 1.00 39.09 106 SER A CA 1
ATOM 840 C C . SER A 1 106 ? 29.589 -19.522 -48.313 1.00 39.09 106 SER A C 1
ATOM 842 O O . SER A 1 106 ? 30.071 -19.249 -49.411 1.00 39.09 106 SER A O 1
ATOM 844 N N . ARG A 1 107 ? 29.924 -20.635 -47.651 1.00 35.19 107 ARG A N 1
ATOM 845 C CA . ARG A 1 107 ? 30.799 -21.697 -48.177 1.00 35.19 107 ARG A CA 1
ATOM 846 C C . ARG A 1 107 ? 29.957 -22.826 -48.810 1.00 35.19 107 ARG A C 1
ATOM 848 O O . ARG A 1 107 ? 29.054 -23.316 -48.134 1.00 35.19 107 ARG A O 1
ATOM 855 N N . PRO A 1 108 ? 30.236 -23.291 -50.047 1.00 37.78 108 PRO A N 1
ATOM 856 C CA . PRO A 1 108 ? 29.454 -24.359 -50.680 1.00 37.78 108 PRO A CA 1
ATOM 857 C C . PRO A 1 108 ? 29.882 -25.790 -50.285 1.00 37.78 108 PRO A C 1
ATOM 859 O O . PRO A 1 108 ? 31.061 -26.126 -50.356 1.00 37.78 108 PRO A O 1
ATOM 862 N N . THR A 1 109 ? 28.866 -26.595 -49.939 1.00 36.06 109 THR A N 1
ATOM 863 C CA . THR A 1 109 ? 28.569 -28.015 -50.281 1.00 36.06 109 THR A CA 1
ATOM 864 C C . THR A 1 109 ? 29.594 -29.167 -50.131 1.00 36.06 109 THR A C 1
ATOM 866 O O . THR A 1 109 ? 30.551 -29.251 -50.894 1.00 36.06 109 THR A O 1
ATOM 869 N N . GLU A 1 110 ? 29.160 -30.143 -49.299 1.00 35.81 110 GLU A N 1
ATOM 870 C CA . GLU A 1 110 ? 29.155 -31.632 -49.465 1.00 35.81 110 GLU A CA 1
ATOM 871 C C . GLU A 1 110 ? 30.462 -32.439 -49.231 1.00 35.81 110 GLU A C 1
ATOM 873 O O . GLU A 1 110 ? 31.541 -31.882 -49.427 1.00 35.81 110 GLU A O 1
ATOM 878 N N . PRO A 1 111 ? 30.426 -33.768 -48.909 1.00 43.16 111 PRO A N 1
ATOM 879 C CA . PRO A 1 111 ? 29.303 -34.683 -48.591 1.00 43.16 111 PRO A CA 1
ATOM 880 C C . PRO A 1 111 ? 29.511 -35.601 -47.341 1.00 43.16 111 PRO A C 1
ATOM 882 O O . PRO A 1 111 ? 30.528 -35.568 -46.654 1.00 43.16 111 PRO A O 1
ATOM 885 N N . CYS A 1 112 ? 28.486 -36.422 -47.089 1.00 38.31 112 CYS A N 1
ATOM 886 C CA . CYS A 1 112 ? 28.210 -37.420 -46.042 1.00 38.31 112 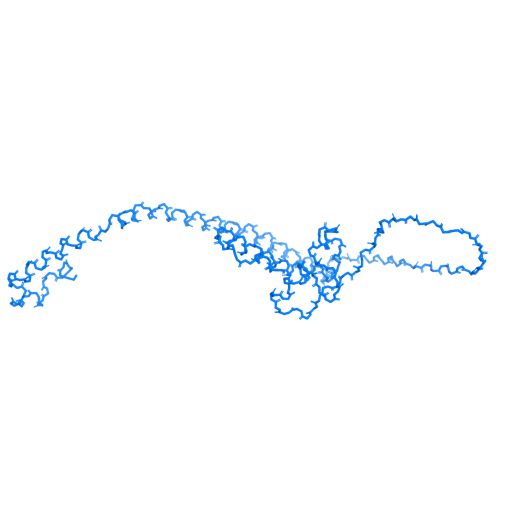CYS A CA 1
ATOM 887 C C . CYS A 1 112 ? 29.333 -38.410 -45.644 1.00 38.31 112 CYS A C 1
ATOM 889 O O . CYS A 1 112 ? 30.019 -38.935 -46.515 1.00 38.31 112 CYS A O 1
ATOM 891 N N . ASP A 1 113 ? 29.370 -38.815 -44.362 1.00 33.94 113 ASP A N 1
ATOM 892 C CA . ASP A 1 113 ? 29.862 -40.142 -43.945 1.00 33.94 113 ASP A CA 1
ATOM 893 C C . ASP A 1 113 ? 29.128 -40.667 -42.689 1.00 33.94 113 ASP A C 1
ATOM 895 O O . ASP A 1 113 ? 28.647 -39.903 -41.850 1.00 33.94 113 ASP A O 1
ATOM 899 N N . VAL A 1 114 ? 28.973 -41.988 -42.628 1.00 38.59 114 VAL A N 1
ATOM 900 C CA . VAL A 1 114 ? 28.047 -42.782 -41.806 1.00 38.59 114 VAL A CA 1
ATOM 901 C C . VAL A 1 114 ? 28.712 -43.261 -40.507 1.00 38.59 114 VAL A C 1
ATOM 903 O O . VAL A 1 114 ? 29.831 -43.757 -40.551 1.00 38.59 114 VAL A O 1
ATOM 906 N N . GLY A 1 115 ? 28.000 -43.265 -39.365 1.00 31.39 115 GLY A N 1
ATOM 907 C CA . GLY A 1 115 ? 28.390 -44.143 -38.247 1.00 31.39 115 GLY A CA 1
ATOM 908 C C . GLY A 1 115 ? 27.852 -43.843 -36.839 1.00 31.39 115 GLY A C 1
ATOM 909 O O . GLY A 1 115 ? 28.445 -43.067 -36.105 1.00 31.39 115 GLY A O 1
ATOM 910 N N . HIS A 1 116 ? 26.850 -44.635 -36.441 1.00 36.50 116 HIS A N 1
ATOM 911 C CA . HIS A 1 116 ? 26.500 -45.101 -35.082 1.00 36.50 116 HIS A CA 1
ATOM 912 C C . HIS A 1 116 ? 25.675 -44.237 -34.094 1.00 36.50 116 HIS A C 1
ATOM 914 O O . HIS A 1 116 ? 25.974 -43.069 -33.862 1.00 36.50 116 HIS A O 1
ATOM 920 N N . PRO A 1 117 ? 24.657 -44.851 -33.434 1.00 44.69 117 PRO A N 1
ATOM 921 C CA . PRO A 1 117 ? 23.831 -44.211 -32.420 1.00 44.69 117 PRO A CA 1
ATOM 922 C C . PRO A 1 117 ? 24.453 -44.388 -31.030 1.00 44.69 117 PRO A C 1
ATOM 924 O O . PRO A 1 117 ? 24.729 -45.505 -30.592 1.00 44.69 117 PRO A O 1
ATOM 927 N N . VAL A 1 118 ? 24.609 -43.288 -30.303 1.00 30.91 118 VAL A N 1
ATOM 928 C CA . VAL A 1 118 ? 24.860 -43.309 -28.862 1.00 30.91 118 VAL A CA 1
ATOM 929 C C . VAL A 1 118 ? 23.736 -42.524 -28.200 1.00 30.91 118 VAL A C 1
ATOM 931 O O . VAL A 1 118 ? 23.618 -41.313 -28.358 1.00 30.91 118 VAL A O 1
ATOM 934 N N . MET A 1 119 ? 22.877 -43.253 -27.482 1.00 43.94 119 MET A N 1
ATOM 935 C CA . MET A 1 119 ? 22.021 -42.688 -26.446 1.00 43.94 119 MET A CA 1
ATOM 936 C C . MET A 1 119 ? 22.921 -42.067 -25.383 1.00 43.94 119 MET A C 1
ATOM 938 O O . MET A 1 119 ? 23.516 -42.789 -24.584 1.00 43.94 119 MET A O 1
ATOM 942 N N . GLN A 1 120 ? 22.964 -40.744 -25.333 1.00 32.88 120 GLN A N 1
ATOM 943 C CA . GLN A 1 120 ? 23.351 -40.009 -24.140 1.00 32.88 120 GLN A CA 1
ATOM 944 C C . GLN A 1 120 ? 22.275 -38.960 -23.885 1.00 32.88 120 GLN A C 1
ATOM 946 O O . GLN A 1 120 ? 22.050 -38.045 -24.671 1.00 32.88 120 GLN A O 1
ATOM 951 N N . GLY A 1 121 ? 21.524 -39.189 -22.805 1.00 44.62 121 GLY A N 1
ATOM 952 C CA . GLY A 1 121 ? 20.643 -38.192 -22.231 1.00 44.62 121 GLY A CA 1
ATOM 953 C C . GLY A 1 121 ? 21.512 -37.087 -21.663 1.00 44.62 121 GLY A C 1
ATOM 954 O O . GLY A 1 121 ? 22.045 -37.223 -20.566 1.00 44.62 121 GLY A O 1
ATOM 955 N N . GLU A 1 122 ? 21.652 -36.013 -22.423 1.00 30.88 122 GLU A N 1
ATOM 956 C CA . GLU A 1 122 ? 22.283 -34.789 -21.968 1.00 30.88 122 GLU A CA 1
ATOM 957 C C . GLU A 1 122 ? 21.230 -33.695 -21.903 1.00 30.88 122 GLU A C 1
ATOM 959 O O . GLU A 1 122 ? 20.485 -33.409 -22.839 1.00 30.88 122 GLU A O 1
ATOM 964 N N . CYS A 1 123 ? 21.126 -33.163 -20.693 1.00 38.34 123 CYS A N 1
ATOM 965 C CA . CYS A 1 123 ? 20.344 -32.020 -20.294 1.00 38.34 123 CYS A CA 1
ATOM 966 C C . CYS A 1 123 ? 20.679 -30.831 -21.194 1.00 38.34 123 CYS A C 1
ATOM 968 O O . CYS A 1 123 ? 21.659 -30.119 -20.975 1.00 38.34 123 CYS A O 1
ATOM 970 N N . ASP A 1 124 ? 19.841 -30.645 -22.207 1.00 35.06 124 ASP A N 1
ATOM 971 C CA . ASP A 1 124 ? 19.930 -29.541 -23.142 1.00 35.06 124 ASP A CA 1
ATOM 972 C C . ASP A 1 124 ? 19.962 -28.215 -22.375 1.00 35.06 124 ASP A C 1
ATOM 974 O O . ASP A 1 124 ? 18.996 -27.808 -21.715 1.00 35.06 124 ASP A O 1
ATOM 978 N N . GLY A 1 125 ? 21.101 -27.530 -22.479 1.00 41.00 125 GLY A N 1
ATOM 979 C CA . GLY A 1 125 ? 21.249 -26.107 -22.219 1.00 41.00 125 GLY A CA 1
ATOM 980 C C . GLY A 1 125 ? 20.444 -25.329 -23.252 1.00 41.00 125 GLY A C 1
ATOM 981 O O . GLY A 1 125 ? 21.007 -24.634 -24.095 1.00 41.00 125 GLY A O 1
ATOM 982 N N . ALA A 1 126 ? 19.120 -25.477 -23.195 1.00 42.34 126 ALA A N 1
ATOM 983 C CA . ALA A 1 126 ? 18.180 -24.822 -24.074 1.00 42.34 126 ALA A CA 1
ATOM 984 C C . ALA A 1 126 ? 18.325 -23.310 -23.886 1.00 42.34 126 ALA A C 1
ATOM 986 O O . ALA A 1 126 ? 17.901 -22.731 -22.880 1.00 42.34 126 ALA A O 1
ATOM 987 N N . ASN A 1 127 ? 18.973 -22.691 -24.871 1.00 47.41 127 ASN A N 1
ATOM 988 C CA . ASN A 1 127 ? 18.865 -21.280 -25.215 1.00 47.41 127 ASN A CA 1
ATOM 989 C C . ASN A 1 127 ? 17.434 -20.814 -24.886 1.00 47.41 127 ASN A C 1
ATOM 991 O O . ASN A 1 127 ? 16.505 -21.495 -25.334 1.00 47.41 127 ASN A O 1
ATOM 995 N N . PRO A 1 128 ? 17.216 -19.775 -24.049 1.00 53.72 128 PRO A N 1
ATOM 996 C CA . PRO A 1 128 ? 15.889 -19.494 -23.523 1.00 53.72 128 PRO A CA 1
ATOM 997 C C . PRO A 1 128 ? 14.938 -19.296 -24.695 1.00 53.72 128 PRO A C 1
ATOM 999 O O . PRO A 1 128 ? 15.030 -18.301 -25.415 1.00 53.72 128 PRO A O 1
ATOM 1002 N N . VAL A 1 129 ? 14.041 -20.272 -24.883 1.00 60.31 129 VAL A N 1
ATOM 1003 C CA . VAL A 1 129 ? 12.870 -20.158 -25.748 1.00 60.31 129 VAL A CA 1
ATOM 1004 C C . VAL A 1 129 ? 12.298 -18.794 -25.420 1.00 60.31 129 VAL A C 1
ATOM 1006 O O . VAL A 1 129 ? 11.980 -18.549 -24.256 1.00 60.31 129 VAL A O 1
ATOM 1009 N N . GLN A 1 130 ? 12.312 -17.879 -26.390 1.00 69.75 130 GLN A N 1
ATOM 1010 C CA . GLN A 1 130 ? 12.002 -16.473 -26.169 1.00 69.75 130 GLN A CA 1
ATOM 1011 C C . GLN A 1 130 ? 10.535 -16.368 -25.746 1.00 69.75 130 GLN A C 1
ATOM 1013 O O . GLN A 1 130 ? 9.633 -16.225 -26.569 1.00 69.75 130 GLN A O 1
ATOM 1018 N N . TYR A 1 131 ? 10.295 -16.546 -24.450 1.00 81.94 131 TYR A N 1
ATOM 1019 C CA . TYR A 1 131 ? 8.965 -16.719 -23.909 1.00 81.94 131 TYR A CA 1
ATOM 1020 C C . TYR A 1 131 ? 8.260 -15.376 -23.956 1.00 81.94 131 TYR A C 1
ATOM 1022 O O . TYR A 1 131 ? 8.755 -14.367 -23.444 1.00 81.94 131 TYR A O 1
ATOM 1030 N N . LYS A 1 132 ? 7.090 -15.376 -24.588 1.00 85.00 132 LYS A N 1
ATOM 1031 C CA . LYS A 1 132 ? 6.270 -14.189 -24.761 1.00 85.00 132 LYS A CA 1
ATOM 1032 C C . LYS A 1 132 ? 5.054 -14.308 -23.863 1.00 85.00 132 LYS A C 1
ATOM 1034 O O . LYS A 1 132 ? 4.215 -15.178 -24.077 1.00 85.00 132 LYS A O 1
ATOM 1039 N N . MET A 1 133 ? 4.946 -13.423 -22.877 1.00 86.31 133 MET A N 1
ATOM 1040 C CA . MET A 1 133 ? 3.785 -13.408 -21.994 1.00 86.31 133 MET A CA 1
ATOM 1041 C C . MET A 1 133 ? 2.517 -13.039 -22.769 1.00 86.31 133 MET A C 1
ATOM 1043 O O . MET A 1 133 ? 2.509 -12.157 -23.639 1.00 86.31 133 MET A O 1
ATOM 1047 N N . SER A 1 134 ? 1.413 -13.682 -22.403 1.00 86.69 134 SER A N 1
ATOM 1048 C CA . SER A 1 134 ? 0.130 -13.553 -23.087 1.00 86.69 134 SER A CA 1
ATOM 1049 C C . SER A 1 134 ? -0.444 -12.152 -22.904 1.00 86.69 134 SER A C 1
ATOM 1051 O O . SER A 1 134 ? -0.694 -11.719 -21.781 1.00 86.69 134 SER A O 1
ATOM 1053 N N . ARG A 1 135 ? -0.679 -11.415 -23.996 1.00 88.00 135 ARG A N 1
ATOM 1054 C CA . ARG A 1 135 ? -1.148 -10.013 -23.938 1.00 88.00 135 ARG A CA 1
ATOM 1055 C C . ARG A 1 135 ? -2.650 -9.861 -23.683 1.00 88.00 135 ARG A C 1
ATOM 1057 O O . ARG A 1 135 ? -3.059 -8.800 -23.232 1.00 88.00 135 ARG A O 1
ATOM 1064 N N . GLY A 1 136 ? -3.430 -10.921 -23.899 1.00 84.19 136 GLY A N 1
ATOM 1065 C CA . GLY A 1 136 ? -4.884 -10.953 -23.691 1.00 84.19 136 GLY A CA 1
ATOM 1066 C C . GLY A 1 136 ? -5.338 -11.291 -22.267 1.00 84.19 136 GLY A C 1
ATOM 1067 O O . GLY A 1 136 ? -6.512 -11.566 -22.055 1.00 84.19 136 GLY A O 1
ATOM 1068 N N . ILE A 1 137 ? -4.430 -11.316 -21.287 1.00 87.06 137 ILE A N 1
ATOM 1069 C CA . ILE A 1 137 ? -4.807 -11.541 -19.886 1.00 87.06 137 ILE A CA 1
ATOM 1070 C C . ILE A 1 137 ? -5.323 -10.230 -19.298 1.00 87.06 137 ILE A C 1
ATOM 1072 O O . ILE A 1 137 ? -4.562 -9.270 -19.137 1.00 87.06 137 ILE A O 1
ATOM 1076 N N . HIS A 1 138 ? -6.603 -10.233 -18.936 1.00 84.50 138 HIS A N 1
ATOM 1077 C CA . HIS A 1 138 ? -7.300 -9.094 -18.335 1.00 84.50 138 HIS A CA 1
ATOM 1078 C C . HIS A 1 138 ? -7.807 -9.373 -16.912 1.00 84.50 138 HIS A C 1
ATOM 1080 O O . HIS A 1 138 ? -8.266 -8.452 -16.242 1.00 84.50 138 HIS A O 1
ATOM 1086 N N . SER A 1 139 ? -7.693 -10.616 -16.432 1.00 90.69 139 SER A N 1
ATOM 1087 C CA . SER A 1 139 ? -8.125 -11.034 -15.097 1.00 90.69 139 SER A CA 1
ATOM 1088 C C . SER A 1 139 ? -6.944 -11.386 -14.198 1.00 90.69 139 SER A C 1
ATOM 1090 O O . SER A 1 139 ? -5.933 -11.932 -14.642 1.00 90.69 139 SER A O 1
ATOM 1092 N N . VAL A 1 140 ? -7.108 -11.118 -12.901 1.00 90.50 140 VAL A N 1
ATOM 1093 C CA . VAL A 1 140 ? -6.173 -11.531 -11.844 1.00 90.50 140 VAL A CA 1
ATOM 1094 C C . VAL A 1 140 ? -6.038 -13.056 -11.795 1.00 90.50 140 VAL A C 1
ATOM 1096 O O . VAL A 1 140 ? -4.942 -13.563 -11.576 1.00 90.50 140 VAL A O 1
ATOM 1099 N N . VAL A 1 141 ? -7.127 -13.786 -12.049 1.00 91.31 141 VAL A N 1
ATOM 1100 C CA . VAL A 1 141 ? -7.144 -15.257 -12.039 1.00 91.31 141 VAL A CA 1
ATOM 1101 C C . VAL A 1 141 ? -6.289 -15.818 -13.173 1.00 91.31 141 VAL A C 1
ATOM 1103 O O . VAL A 1 141 ? -5.431 -16.661 -12.937 1.00 91.31 141 VAL A O 1
ATOM 1106 N N . ASP A 1 142 ? -6.473 -15.308 -14.389 1.00 88.56 142 ASP A N 1
ATOM 1107 C CA . ASP A 1 142 ? -5.716 -15.748 -15.566 1.00 88.56 142 ASP A CA 1
ATOM 1108 C C . ASP A 1 142 ? -4.235 -15.372 -15.457 1.00 88.56 142 ASP A C 1
ATOM 1110 O O . ASP A 1 142 ? -3.361 -16.140 -15.857 1.00 88.56 142 ASP A O 1
ATOM 1114 N N . LEU A 1 143 ? -3.942 -14.213 -14.855 1.00 92.44 143 LEU A N 1
ATOM 1115 C CA . LEU A 1 143 ? -2.575 -13.817 -14.537 1.00 92.44 143 LEU A CA 1
ATOM 1116 C C . LEU A 1 143 ? -1.928 -14.784 -13.541 1.00 92.44 143 LEU A C 1
ATOM 1118 O O . LEU A 1 143 ? -0.774 -15.172 -13.717 1.00 92.44 143 LEU A O 1
ATOM 1122 N N . TRP A 1 144 ? -2.661 -15.165 -12.495 1.00 93.19 144 TRP A N 1
ATOM 1123 C CA . TRP A 1 144 ? -2.173 -16.128 -11.519 1.00 93.19 144 TRP A CA 1
ATOM 1124 C C . TRP A 1 144 ? -1.944 -17.503 -12.152 1.00 93.19 144 TRP A C 1
ATOM 1126 O O . TRP A 1 144 ? -0.897 -18.091 -11.909 1.00 93.19 144 TRP A O 1
ATOM 1136 N N . ARG A 1 145 ? -2.846 -17.966 -13.029 1.00 91.25 145 ARG A N 1
ATOM 1137 C CA . ARG A 1 145 ? -2.679 -19.220 -13.784 1.00 91.25 145 ARG A CA 1
ATOM 1138 C C . ARG A 1 145 ? -1.430 -19.210 -14.660 1.00 91.25 145 ARG A C 1
ATOM 1140 O O . ARG A 1 145 ? -0.617 -20.121 -14.552 1.00 91.25 145 ARG A O 1
ATOM 1147 N N . GLU A 1 146 ? -1.213 -18.163 -15.461 1.00 92.94 146 GLU A N 1
ATOM 1148 C CA . GLU A 1 146 ? 0.015 -18.033 -16.267 1.00 92.94 146 GLU A CA 1
ATOM 1149 C C . GLU A 1 146 ? 1.277 -18.046 -15.381 1.00 92.94 146 GLU A C 1
ATOM 1151 O O . GLU A 1 146 ? 2.312 -18.611 -15.745 1.00 92.94 146 GLU A O 1
ATOM 1156 N N . TRP A 1 147 ? 1.189 -17.457 -14.186 1.00 91.62 147 TRP A N 1
ATOM 1157 C CA . TRP A 1 147 ? 2.276 -17.450 -13.215 1.00 91.62 147 TRP A CA 1
ATOM 1158 C C . TRP A 1 147 ? 2.543 -18.822 -12.575 1.00 91.62 147 TRP A C 1
ATOM 1160 O O . TRP A 1 147 ? 3.710 -19.200 -12.450 1.00 91.62 147 TRP A O 1
ATOM 1170 N N . SER A 1 148 ? 1.508 -19.556 -12.153 1.00 89.56 148 SER A N 1
ATOM 1171 C CA . SER A 1 148 ? 1.635 -20.790 -11.364 1.00 89.56 148 SER A CA 1
ATOM 1172 C C . SER A 1 148 ? 1.675 -22.073 -12.189 1.00 89.56 148 SER A C 1
ATOM 1174 O O . SER A 1 148 ? 2.433 -22.975 -11.836 1.00 89.56 148 SER A O 1
ATOM 1176 N N . GLU A 1 149 ? 0.860 -22.147 -13.238 1.00 88.06 149 GLU A N 1
ATOM 1177 C CA . GLU A 1 149 ? 0.610 -23.333 -14.071 1.00 88.06 149 GLU A CA 1
ATOM 1178 C C . GLU A 1 149 ? 1.173 -23.155 -15.490 1.00 88.06 149 GLU A C 1
ATOM 1180 O O . GLU A 1 149 ? 1.607 -24.124 -16.107 1.00 88.06 149 GLU A O 1
ATOM 1185 N N . GLY A 1 150 ? 1.219 -21.915 -15.987 1.00 86.25 150 GLY A N 1
ATOM 1186 C CA . GLY A 1 150 ? 1.493 -21.606 -17.390 1.00 86.25 150 GLY A CA 1
ATOM 1187 C C . GLY A 1 150 ? 0.203 -21.404 -18.189 1.00 86.25 150 GLY A C 1
ATOM 1188 O O . GLY A 1 150 ? -0.904 -21.599 -17.690 1.00 86.25 150 GLY A O 1
ATOM 1189 N N . LEU A 1 151 ? 0.331 -20.949 -19.436 1.00 83.38 151 LEU A N 1
ATOM 1190 C CA . LEU A 1 151 ? -0.809 -20.701 -20.324 1.00 83.38 151 LEU A CA 1
ATOM 1191 C C . LEU A 1 151 ? -0.512 -21.238 -21.728 1.00 83.38 151 LEU A C 1
ATOM 1193 O O . LEU A 1 151 ? 0.613 -21.126 -22.211 1.00 83.38 151 LEU A O 1
ATOM 1197 N N . GLY A 1 152 ? -1.516 -21.820 -22.392 1.00 74.94 152 GLY A N 1
ATOM 1198 C CA . GLY A 1 152 ? -1.403 -22.256 -23.791 1.00 74.94 152 GLY A CA 1
ATOM 1199 C C . GLY A 1 152 ? -0.341 -23.334 -24.049 1.00 74.94 152 GLY A C 1
ATOM 1200 O O . GLY A 1 152 ? 0.237 -23.361 -25.129 1.00 74.94 152 GLY A O 1
ATOM 1201 N N . GLY A 1 153 ? -0.047 -24.186 -23.059 1.00 73.75 153 GLY A N 1
ATOM 1202 C CA . GLY A 1 153 ? 1.009 -25.206 -23.149 1.00 73.75 153 GLY A CA 1
ATOM 1203 C C . GLY A 1 153 ? 2.434 -24.670 -22.953 1.00 73.75 153 GLY A C 1
ATOM 1204 O O . GLY A 1 153 ? 3.390 -25.431 -23.080 1.00 73.75 153 GLY A O 1
ATOM 1205 N N . GLY A 1 154 ? 2.588 -23.378 -22.643 1.00 77.88 154 GLY A N 1
ATOM 1206 C CA . GLY A 1 154 ? 3.865 -22.777 -22.265 1.00 77.88 154 GLY A CA 1
ATOM 1207 C C . GLY A 1 154 ? 4.238 -23.030 -20.795 1.00 77.88 154 GLY A C 1
ATOM 1208 O O . GLY A 1 154 ? 3.368 -23.349 -19.983 1.00 77.88 154 GLY A O 1
ATOM 1209 N N . PRO A 1 155 ? 5.524 -22.867 -20.430 1.00 84.19 155 PRO A N 1
ATOM 1210 C CA . PRO A 1 155 ? 5.984 -23.027 -19.052 1.00 84.19 155 PRO A CA 1
ATOM 1211 C C . PRO A 1 155 ? 5.377 -21.968 -18.120 1.00 84.19 155 PRO A C 1
ATOM 1213 O O . PRO A 1 155 ? 5.126 -20.834 -18.529 1.00 84.19 155 PRO A O 1
ATOM 1216 N N . ALA A 1 156 ? 5.207 -22.315 -16.842 1.00 88.62 156 ALA A N 1
ATOM 1217 C CA . ALA A 1 156 ? 4.812 -21.362 -15.811 1.00 88.62 156 ALA A CA 1
ATOM 1218 C C . ALA A 1 156 ? 5.855 -20.244 -15.666 1.00 88.62 156 ALA A C 1
ATOM 1220 O O . ALA A 1 156 ? 7.059 -20.502 -15.558 1.00 88.62 156 ALA A O 1
ATOM 1221 N N . VAL A 1 157 ? 5.406 -18.988 -15.587 1.00 89.56 157 VAL A N 1
ATOM 1222 C CA . VAL A 1 157 ? 6.323 -17.835 -15.489 1.00 89.56 157 VAL A CA 1
ATOM 1223 C C . VAL A 1 157 ? 7.161 -17.884 -14.206 1.00 89.56 157 VAL A C 1
ATOM 1225 O O . VAL A 1 157 ? 8.324 -17.478 -14.203 1.00 89.56 157 VAL A O 1
ATOM 1228 N N . ARG A 1 158 ? 6.623 -18.457 -13.123 1.00 90.94 158 ARG A N 1
ATOM 1229 C CA . ARG A 1 158 ? 7.377 -18.710 -11.887 1.00 90.94 158 ARG A CA 1
ATOM 1230 C C . ARG A 1 158 ? 8.579 -19.632 -12.102 1.00 90.94 158 ARG A C 1
ATOM 1232 O O . ARG A 1 158 ? 9.617 -19.430 -11.472 1.00 90.94 158 ARG A O 1
ATOM 1239 N N . ASP A 1 159 ? 8.447 -20.631 -12.967 1.00 88.06 159 ASP A N 1
ATOM 1240 C CA . ASP A 1 159 ? 9.524 -21.579 -13.248 1.00 88.06 159 ASP A CA 1
ATOM 1241 C C . ASP A 1 159 ? 10.581 -20.956 -14.153 1.00 88.06 159 ASP A C 1
ATOM 1243 O O . ASP A 1 159 ? 11.773 -21.191 -13.945 1.00 88.06 159 ASP A O 1
ATOM 1247 N N . LEU A 1 160 ? 10.162 -20.099 -15.092 1.00 87.56 160 LEU A N 1
ATOM 1248 C CA . LEU A 1 160 ? 11.083 -19.290 -15.887 1.00 87.56 160 LEU A CA 1
ATOM 1249 C C . LEU A 1 160 ? 11.947 -18.396 -14.984 1.00 87.56 160 LEU A C 1
ATOM 1251 O O . LEU A 1 160 ? 13.174 -18.391 -15.098 1.00 87.56 160 LEU A O 1
ATOM 1255 N N . GLU A 1 161 ? 11.317 -17.698 -14.034 1.00 88.62 161 GLU A N 1
ATOM 1256 C CA . GLU A 1 161 ? 12.014 -16.828 -13.083 1.00 88.62 161 GLU A CA 1
ATOM 1257 C C . GLU A 1 161 ? 12.950 -17.622 -12.164 1.00 88.62 161 GLU A C 1
ATOM 1259 O O . GLU A 1 161 ? 14.076 -17.202 -11.911 1.00 88.62 161 GLU A O 1
ATOM 1264 N N . ARG A 1 162 ? 12.536 -18.808 -11.708 1.00 86.94 162 ARG A N 1
ATOM 1265 C CA . ARG A 1 162 ? 13.378 -19.678 -10.874 1.00 86.94 162 ARG A CA 1
ATOM 1266 C C . ARG A 1 162 ? 14.614 -20.183 -11.623 1.00 86.94 162 ARG A C 1
ATOM 1268 O O . ARG A 1 162 ? 15.682 -20.273 -11.025 1.00 86.94 162 ARG A O 1
ATOM 1275 N N . ARG A 1 163 ? 14.465 -20.564 -12.895 1.00 84.44 163 ARG A N 1
ATOM 1276 C CA . ARG A 1 163 ? 15.530 -21.203 -13.688 1.00 84.44 163 ARG A CA 1
ATOM 1277 C C . ARG A 1 163 ? 16.500 -20.196 -14.298 1.00 84.44 163 ARG A C 1
ATOM 1279 O O . ARG A 1 163 ? 17.700 -20.450 -14.319 1.00 84.44 163 ARG A O 1
ATOM 1286 N N . TRP A 1 164 ? 15.995 -19.061 -14.778 1.00 82.69 164 TRP A N 1
ATOM 1287 C CA . TRP A 1 164 ? 16.790 -18.095 -15.542 1.00 82.69 164 TRP A CA 1
ATOM 1288 C C . TRP A 1 164 ? 16.807 -16.681 -14.941 1.00 82.69 164 TRP A C 1
ATOM 1290 O O . TRP A 1 164 ? 17.539 -15.822 -15.441 1.00 82.69 164 TRP A O 1
ATOM 1300 N N . GLY A 1 165 ? 16.046 -16.411 -13.874 1.00 83.94 165 GLY A N 1
ATOM 1301 C CA . GLY A 1 165 ? 15.910 -15.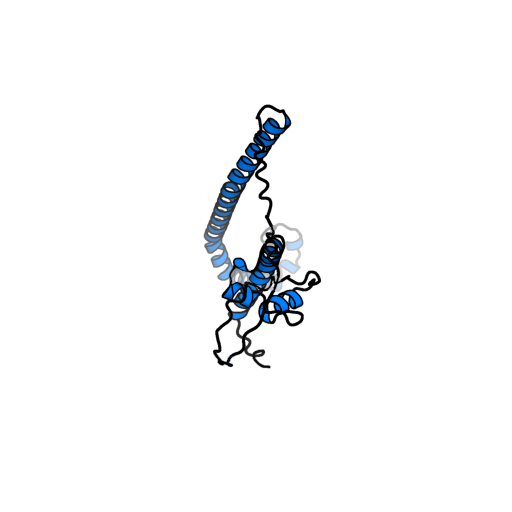068 -13.297 1.00 83.94 165 GLY A CA 1
ATOM 1302 C C . GLY A 1 165 ? 15.486 -14.053 -14.356 1.00 83.94 165 GLY A C 1
ATOM 1303 O O . GLY A 1 165 ? 14.768 -14.373 -15.290 1.00 83.94 165 GLY A O 1
ATOM 1304 N N . SER A 1 166 ? 16.033 -12.842 -14.337 1.00 78.25 166 SER A N 1
ATOM 1305 C CA . SER A 1 166 ? 15.686 -11.835 -15.353 1.00 78.25 166 SER A CA 1
ATOM 1306 C C . SER A 1 166 ? 16.268 -12.080 -16.760 1.00 78.25 166 SER A C 1
ATOM 1308 O O . SER A 1 166 ? 16.114 -11.218 -17.629 1.00 78.25 166 SER A O 1
ATOM 1310 N N . LYS A 1 167 ? 16.968 -13.202 -16.999 1.00 79.44 167 LYS A N 1
ATOM 1311 C CA . LYS A 1 167 ? 17.565 -13.528 -18.309 1.00 79.44 167 LYS A CA 1
ATOM 1312 C C . LYS A 1 167 ? 16.552 -14.083 -19.310 1.00 79.44 167 LYS A C 1
ATOM 1314 O O . LYS A 1 167 ? 16.810 -14.021 -20.500 1.00 79.44 167 LYS A O 1
ATOM 1319 N N . TRP A 1 168 ? 15.402 -14.600 -18.874 1.00 82.88 168 TRP A N 1
ATOM 1320 C CA . TRP A 1 168 ? 14.359 -15.019 -19.822 1.00 82.88 168 TRP A CA 1
ATOM 1321 C C . TRP A 1 168 ? 13.543 -13.822 -20.347 1.00 82.88 168 TRP A C 1
ATOM 1323 O O . TRP A 1 168 ? 12.985 -13.886 -21.440 1.00 82.88 168 TRP A O 1
ATOM 1333 N N . CYS A 1 169 ? 13.490 -12.705 -19.603 1.00 81.25 169 CYS A N 1
ATOM 1334 C CA . CYS A 1 169 ? 12.704 -11.522 -19.960 1.00 81.25 169 CYS A CA 1
ATOM 1335 C C . CYS A 1 169 ? 13.577 -10.382 -20.528 1.00 81.25 169 CYS A C 1
ATOM 1337 O O . CYS A 1 169 ? 14.190 -9.582 -19.807 1.00 81.25 169 CYS A O 1
ATOM 1339 N N . HIS A 1 170 ? 13.586 -10.266 -21.858 1.00 80.38 170 HIS A N 1
ATOM 1340 C CA . HIS A 1 170 ? 14.288 -9.209 -22.592 1.00 80.38 170 HIS A CA 1
ATOM 1341 C C . HIS A 1 170 ? 13.331 -8.163 -23.189 1.00 80.38 170 HIS A C 1
ATOM 1343 O O . HIS A 1 170 ? 12.151 -8.419 -23.430 1.00 80.38 170 HIS A O 1
ATOM 1349 N N . GLY A 1 171 ? 13.845 -6.950 -23.420 1.00 82.62 171 GLY A N 1
ATOM 1350 C CA . GLY A 1 171 ? 13.132 -5.882 -24.126 1.00 82.62 171 GLY A CA 1
ATOM 1351 C C . GLY A 1 171 ? 11.776 -5.516 -23.510 1.00 82.62 171 GLY A C 1
ATOM 1352 O O . GLY A 1 171 ? 11.679 -5.132 -22.341 1.00 82.62 171 GLY A O 1
ATOM 1353 N N . SER A 1 172 ? 10.716 -5.611 -24.314 1.00 79.25 172 SER A N 1
ATOM 1354 C CA . SER A 1 172 ? 9.344 -5.261 -23.924 1.00 79.25 172 SER A CA 1
ATOM 1355 C C . SER A 1 172 ? 8.708 -6.251 -22.938 1.00 79.25 172 SER A C 1
ATOM 1357 O O . SER A 1 172 ? 7.797 -5.864 -22.201 1.00 79.25 172 SER A O 1
ATOM 1359 N N . GLU A 1 173 ? 9.195 -7.494 -22.863 1.00 86.50 173 GLU A N 1
ATOM 1360 C CA . GLU A 1 173 ? 8.726 -8.490 -21.890 1.00 86.50 173 GLU A CA 1
ATOM 1361 C C . GLU A 1 173 ? 9.135 -8.097 -20.467 1.00 86.50 173 GLU A C 1
ATOM 1363 O O . GLU A 1 173 ? 8.328 -8.212 -19.553 1.00 86.50 173 GLU A O 1
ATOM 1368 N N . ARG A 1 174 ? 10.325 -7.510 -20.270 1.00 88.56 174 ARG A N 1
ATOM 1369 C CA . ARG A 1 174 ? 10.796 -7.055 -18.946 1.00 88.56 174 ARG A CA 1
ATOM 1370 C C . ARG A 1 174 ? 9.833 -6.057 -18.298 1.00 88.56 174 ARG A C 1
ATOM 1372 O O . ARG A 1 174 ? 9.471 -6.191 -17.132 1.00 88.56 174 ARG A O 1
ATOM 1379 N N . ARG A 1 175 ? 9.402 -5.043 -19.056 1.00 87.44 175 ARG A N 1
ATOM 1380 C CA . ARG A 1 175 ? 8.464 -4.019 -18.553 1.00 87.44 175 ARG A CA 1
ATOM 1381 C C . ARG A 1 175 ? 7.119 -4.635 -18.187 1.00 87.44 175 ARG A C 1
ATOM 1383 O O . ARG A 1 175 ? 6.500 -4.250 -17.198 1.00 87.44 175 ARG A O 1
ATOM 1390 N N . PHE A 1 176 ? 6.677 -5.593 -18.991 1.00 88.94 176 PHE A N 1
ATOM 1391 C CA . PHE A 1 176 ? 5.413 -6.276 -18.783 1.00 88.94 176 PHE A CA 1
ATOM 1392 C C . PHE A 1 176 ? 5.443 -7.206 -17.573 1.00 88.94 176 PHE A C 1
ATOM 1394 O O . PHE A 1 176 ? 4.513 -7.186 -16.769 1.00 88.94 176 PHE A O 1
ATOM 1401 N N . PHE A 1 177 ? 6.549 -7.932 -17.412 1.00 90.50 177 PHE A N 1
ATOM 1402 C CA . PHE A 1 177 ? 6.829 -8.771 -16.260 1.00 90.50 177 PHE A CA 1
ATOM 1403 C C . PHE A 1 177 ? 6.764 -7.950 -14.980 1.00 90.50 177 PHE A C 1
ATOM 1405 O O . PHE A 1 177 ? 5.971 -8.268 -14.106 1.00 90.50 177 PHE A O 1
ATOM 1412 N N . ASN A 1 178 ? 7.507 -6.842 -14.905 1.00 90.75 178 ASN A N 1
ATOM 1413 C CA . ASN A 1 178 ? 7.545 -6.001 -13.708 1.00 90.75 178 ASN A CA 1
ATOM 1414 C C . ASN A 1 178 ? 6.153 -5.490 -13.312 1.00 90.75 178 ASN A C 1
ATOM 1416 O O . ASN A 1 178 ? 5.793 -5.525 -12.140 1.00 90.75 178 ASN A O 1
ATOM 1420 N N . ARG A 1 179 ? 5.336 -5.071 -14.289 1.00 90.56 179 ARG A N 1
ATOM 1421 C CA . ARG A 1 179 ? 3.962 -4.617 -14.025 1.00 90.56 179 ARG A CA 1
ATOM 1422 C C . ARG A 1 179 ? 3.072 -5.742 -13.488 1.00 90.56 179 ARG A C 1
ATOM 1424 O O . ARG A 1 179 ? 2.270 -5.516 -12.588 1.00 90.56 179 ARG A O 1
ATOM 1431 N N . ARG A 1 180 ? 3.200 -6.949 -14.042 1.00 93.12 180 ARG A N 1
ATOM 1432 C CA . ARG A 1 180 ? 2.477 -8.145 -13.582 1.00 93.12 180 ARG A CA 1
ATOM 1433 C C . ARG A 1 180 ? 2.966 -8.626 -12.224 1.00 93.12 180 ARG A C 1
ATOM 1435 O O . ARG A 1 180 ? 2.162 -9.072 -11.410 1.00 93.12 180 ARG A O 1
ATOM 1442 N N . ARG A 1 181 ? 4.264 -8.481 -11.967 1.00 92.88 181 ARG A N 1
ATOM 1443 C CA . ARG A 1 181 ? 4.923 -8.892 -10.734 1.00 92.88 181 ARG A CA 1
ATOM 1444 C C . ARG A 1 181 ? 4.344 -8.170 -9.525 1.00 92.88 181 ARG A C 1
ATOM 1446 O O . ARG A 1 181 ? 4.049 -8.834 -8.546 1.00 92.88 181 ARG A O 1
ATOM 1453 N N . THR A 1 182 ? 4.033 -6.877 -9.640 1.00 94.50 182 THR A N 1
ATOM 1454 C CA . THR A 1 182 ? 3.341 -6.121 -8.581 1.00 94.50 182 THR A CA 1
ATOM 1455 C C . THR A 1 182 ? 2.001 -6.747 -8.184 1.00 94.50 182 THR A C 1
ATOM 1457 O O . THR A 1 182 ? 1.683 -6.831 -7.002 1.00 94.50 182 THR A O 1
ATOM 1460 N N . VAL A 1 183 ? 1.213 -7.210 -9.159 1.00 93.75 183 VAL A N 1
ATOM 1461 C CA . VAL A 1 183 ? -0.073 -7.872 -8.888 1.00 93.75 183 VAL A CA 1
ATOM 1462 C C . VAL A 1 183 ? 0.158 -9.242 -8.254 1.00 93.75 183 VAL A C 1
ATOM 1464 O O . VAL A 1 183 ? -0.506 -9.588 -7.284 1.00 93.75 183 VAL A O 1
ATOM 1467 N N . ILE A 1 184 ? 1.126 -10.004 -8.765 1.00 94.31 184 ILE A N 1
ATOM 1468 C CA . ILE A 1 184 ? 1.494 -11.322 -8.234 1.00 94.31 184 ILE A CA 1
ATOM 1469 C C . ILE A 1 184 ? 1.974 -11.222 -6.780 1.00 94.31 184 ILE A C 1
ATOM 1471 O O . ILE A 1 184 ? 1.538 -12.007 -5.943 1.00 94.31 184 ILE A O 1
ATOM 1475 N N . ASP A 1 185 ? 2.830 -10.252 -6.466 1.00 93.94 185 ASP A N 1
ATOM 1476 C CA . ASP A 1 185 ? 3.333 -10.026 -5.112 1.00 93.94 185 ASP A CA 1
ATOM 1477 C C . ASP A 1 185 ? 2.187 -9.636 -4.167 1.00 93.94 185 ASP A C 1
ATOM 1479 O O . ASP A 1 185 ? 2.077 -10.200 -3.082 1.00 93.94 185 ASP A O 1
ATOM 1483 N N . ALA A 1 186 ? 1.248 -8.793 -4.615 1.00 94.56 186 ALA A N 1
ATOM 1484 C CA . ALA A 1 186 ? 0.050 -8.466 -3.843 1.00 94.56 186 ALA A CA 1
ATOM 1485 C C . ALA A 1 186 ? -0.840 -9.694 -3.568 1.00 94.56 186 ALA A C 1
ATOM 1487 O O . ALA A 1 186 ? -1.363 -9.831 -2.462 1.00 94.56 186 ALA A O 1
ATOM 1488 N N . ILE A 1 187 ? -0.999 -10.608 -4.535 1.00 92.38 187 ILE A N 1
ATOM 1489 C CA . ILE A 1 187 ? -1.713 -11.881 -4.327 1.00 92.38 187 ILE A CA 1
ATOM 1490 C C . ILE A 1 187 ? -0.989 -12.721 -3.271 1.00 92.38 187 ILE A C 1
ATOM 1492 O O . ILE A 1 187 ? -1.635 -13.244 -2.365 1.00 92.38 187 ILE A O 1
ATOM 1496 N N . ILE A 1 188 ? 0.340 -12.834 -3.360 1.00 90.81 188 ILE A N 1
ATOM 1497 C CA . ILE A 1 188 ? 1.157 -13.605 -2.414 1.00 90.81 188 ILE A CA 1
ATOM 1498 C C . ILE A 1 188 ? 1.055 -13.016 -1.005 1.00 90.81 188 ILE A C 1
ATOM 1500 O O . ILE A 1 188 ? 0.821 -13.754 -0.050 1.00 90.81 188 ILE A O 1
ATOM 1504 N N . ASP A 1 189 ? 1.190 -11.703 -0.856 1.00 91.50 189 ASP A N 1
ATOM 1505 C CA . ASP A 1 189 ? 1.104 -11.034 0.441 1.00 91.50 189 ASP A CA 1
ATOM 1506 C C . ASP A 1 189 ? -0.301 -11.131 1.026 1.00 91.50 189 ASP A C 1
ATOM 1508 O O . ASP A 1 189 ? -0.468 -11.387 2.222 1.00 91.50 189 ASP A O 1
ATOM 1512 N N . LYS A 1 190 ? -1.329 -11.032 0.180 1.00 89.44 190 LYS A N 1
ATOM 1513 C CA . LYS A 1 190 ? -2.704 -11.248 0.613 1.00 89.44 190 LYS A CA 1
ATOM 1514 C C . LYS A 1 190 ? -2.926 -12.697 1.049 1.00 89.44 190 LYS A C 1
ATOM 1516 O O . LYS A 1 190 ? -3.497 -12.912 2.117 1.00 89.44 190 LYS A O 1
ATOM 1521 N N . ALA A 1 191 ? -2.419 -13.677 0.305 1.00 85.88 191 ALA A N 1
ATOM 1522 C CA . ALA A 1 191 ? -2.473 -15.088 0.680 1.00 85.88 191 ALA A CA 1
ATOM 1523 C C . ALA A 1 191 ? -1.733 -15.361 1.999 1.00 85.88 191 ALA A C 1
ATOM 1525 O O . ALA A 1 191 ? -2.251 -16.084 2.841 1.00 85.88 191 ALA A O 1
ATOM 1526 N N . ARG A 1 192 ? -0.581 -14.722 2.242 1.00 85.88 192 ARG A N 1
ATOM 1527 C CA . ARG A 1 192 ? 0.127 -14.779 3.535 1.00 85.88 192 ARG A CA 1
ATOM 1528 C C . ARG A 1 192 ? -0.680 -14.148 4.665 1.00 85.88 192 ARG A C 1
ATOM 1530 O O . ARG A 1 192 ? -0.723 -14.704 5.755 1.00 85.88 192 ARG A O 1
ATOM 1537 N N . SER A 1 193 ? -1.349 -13.022 4.403 1.00 85.56 193 SER A N 1
ATOM 1538 C CA . SER A 1 193 ? -2.216 -12.367 5.391 1.00 85.56 193 SER A CA 1
ATOM 1539 C C . SER A 1 193 ? -3.418 -13.235 5.773 1.00 85.56 193 SER A C 1
ATOM 1541 O O . SER A 1 193 ? -3.829 -13.238 6.929 1.00 85.56 193 SER A O 1
ATOM 1543 N N . PHE A 1 194 ? -3.941 -14.017 4.823 1.00 78.94 194 PHE A N 1
ATOM 1544 C CA . PHE A 1 194 ? -4.968 -15.023 5.083 1.00 78.94 194 PHE A CA 1
ATOM 1545 C C . PHE A 1 194 ? -4.389 -16.297 5.714 1.00 78.94 194 PHE A C 1
ATOM 1547 O O . PHE A 1 194 ? -5.052 -16.912 6.533 1.00 78.94 194 PHE A O 1
ATOM 1554 N N . GLY A 1 195 ? -3.139 -16.653 5.414 1.00 61.50 195 GLY A N 1
ATOM 1555 C CA . GLY A 1 195 ? -2.434 -17.837 5.915 1.00 61.50 195 GLY A CA 1
ATOM 1556 C C . GLY A 1 195 ? -2.032 -17.814 7.397 1.00 61.50 195 GLY A C 1
ATOM 1557 O O . GLY A 1 195 ? -1.455 -18.790 7.864 1.00 61.50 195 GLY A O 1
ATOM 1558 N N . CYS A 1 196 ? -2.356 -16.754 8.148 1.00 48.88 196 CYS A N 1
ATOM 1559 C CA . CYS A 1 196 ? -2.380 -16.775 9.623 1.00 48.88 196 CYS A CA 1
ATOM 1560 C C . CYS A 1 196 ? -3.786 -17.057 10.198 1.00 48.88 196 CYS A C 1
ATOM 1562 O O . CYS A 1 196 ? -3.959 -17.120 11.413 1.00 48.88 196 CYS A O 1
ATOM 1564 N N . GLY A 1 197 ? -4.790 -17.239 9.338 1.00 45.47 197 GLY A N 1
ATOM 1565 C CA . GLY A 1 197 ? -6.117 -17.743 9.669 1.00 45.47 197 GLY A CA 1
ATOM 1566 C C . GLY A 1 197 ? -6.322 -19.085 8.980 1.00 45.47 197 GLY A C 1
ATOM 1567 O O . GLY A 1 197 ? -6.611 -19.154 7.790 1.00 45.47 197 GLY A O 1
ATOM 1568 N N . VAL A 1 198 ? -6.139 -20.164 9.732 1.00 49.44 198 VAL A N 1
ATOM 1569 C CA . VAL A 1 198 ? -6.384 -21.533 9.279 1.00 49.44 198 VAL A CA 1
ATOM 1570 C C . VAL A 1 198 ? -7.803 -21.638 8.705 1.00 49.44 198 VAL A C 1
ATOM 1572 O O . VAL A 1 198 ? -8.776 -21.447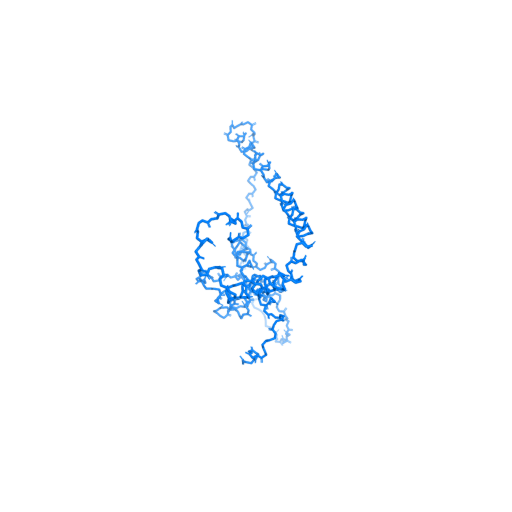 9.426 1.00 49.44 198 VAL A O 1
ATOM 1575 N N . THR A 1 199 ? -7.928 -21.995 7.429 1.00 46.66 199 THR A N 1
ATOM 1576 C CA . THR A 1 199 ? -9.057 -22.810 6.963 1.00 46.66 199 THR A CA 1
ATOM 1577 C C . THR A 1 199 ? -8.460 -23.986 6.192 1.00 46.66 199 THR A C 1
ATOM 1579 O O . THR A 1 199 ? -7.847 -23.785 5.143 1.00 46.66 199 THR A O 1
ATOM 1582 N N . PRO A 1 200 ? -8.524 -25.210 6.739 1.00 44.84 200 PRO A N 1
ATOM 1583 C CA . PRO A 1 200 ? -7.928 -26.385 6.132 1.00 44.84 200 PRO A CA 1
ATOM 1584 C C . PRO A 1 200 ? -8.947 -27.047 5.202 1.00 44.84 200 PRO A C 1
ATOM 1586 O O . PRO A 1 200 ? -9.303 -28.190 5.423 1.00 44.84 200 PRO A O 1
ATOM 1589 N N . GLU A 1 201 ? -9.444 -26.343 4.185 1.00 38.03 201 GLU A N 1
ATOM 1590 C CA . GLU A 1 201 ? -10.332 -26.935 3.171 1.00 38.03 201 GLU A CA 1
ATOM 1591 C C . GLU A 1 201 ? -10.124 -26.258 1.815 1.00 38.03 201 GLU A C 1
ATOM 1593 O O . GLU A 1 201 ? -10.966 -25.493 1.363 1.00 38.03 201 GLU A O 1
ATOM 1598 N N . ASN A 1 202 ? -8.946 -26.460 1.214 1.00 39.59 202 ASN A N 1
ATOM 1599 C CA . ASN A 1 202 ? -8.749 -26.489 -0.250 1.00 39.59 202 ASN A CA 1
ATOM 1600 C C . ASN A 1 202 ? -7.296 -26.836 -0.628 1.00 39.59 202 ASN A C 1
ATOM 1602 O O . ASN A 1 202 ? -6.705 -26.271 -1.546 1.00 39.59 202 ASN A O 1
ATOM 1606 N N . CYS A 1 203 ? -6.715 -27.805 0.080 1.00 44.31 203 CYS A N 1
ATOM 1607 C CA . CYS A 1 203 ? -5.734 -28.686 -0.545 1.00 44.31 203 CYS A CA 1
ATOM 1608 C C . CYS A 1 203 ? -6.508 -29.909 -1.051 1.00 44.31 203 CYS A C 1
ATOM 1610 O O . CYS A 1 203 ? -7.354 -30.404 -0.309 1.00 44.31 203 CYS A O 1
ATOM 1612 N N . LEU A 1 204 ? -6.145 -30.404 -2.243 1.00 37.59 204 LEU A N 1
ATOM 1613 C CA . LEU A 1 204 ? -6.787 -31.457 -3.059 1.00 37.59 204 LEU A CA 1
ATOM 1614 C C . LEU A 1 204 ? -7.880 -30.867 -3.976 1.00 37.59 204 LEU A C 1
ATOM 1616 O O . LEU A 1 204 ? -8.832 -30.267 -3.496 1.00 37.59 204 LEU A O 1
ATOM 1620 N N . VAL A 1 205 ? -7.769 -30.929 -5.305 1.00 35.94 205 VAL A N 1
ATOM 1621 C CA . VAL A 1 205 ? -7.361 -32.054 -6.172 1.00 35.94 205 VAL A CA 1
ATOM 1622 C C . VAL A 1 205 ? -6.407 -31.603 -7.274 1.00 35.94 205 VAL A C 1
ATOM 1624 O O . VAL A 1 205 ? -6.650 -30.519 -7.847 1.00 35.94 205 VAL A O 1
#

Organism: NCBI:txid70186

Foldseek 3Di:
DCVVCVPDPVCVDPVNVDPVNVVVVVVVVVVVVPVCDPVVVVVVVCVVVVVVVVVVVVVVVVVVVCVVVVVVVVVVVVVVVVVVCVVVVVDDDDDDPPDPDPPPPDDDDDDDDDDDDDDDPDDDPPPQPLDDDDPPDPDLVVLVCCQPPNPPPDDHVVVVCVPQNCNSQDDPSSVVCVVSVVSVVVVVVVVVVCVVPDDPPPDDD

pLDDT: mean 77.15, std 19.96, range [30.88, 97.88]